Protein AF-A0A9P7AS94-F1 (afdb_monomer_lite)

Sequence (287 aa):
MACTGKTHVVKRVHPQLTTSQKVTCREKFVSITNDINDTQASYMDKVQGLAKKHGQSEHWTWHQLYLGRKIVCCQHAPNAWNRFVCQHLNDINEGLSCGDCWKLTEFVEDHKENLKHDYSKLTAAQKNAFVNQVMKKSIKNQKIVCDNPKAMQCNMLTSFAAMDQEWTALSVQGGIEDLSGPKLFFSEKAEKFARAVLDLEPQHLALKLEAFVVLGLDTNVSTTQPHSLNKMISKCRTHLQDELDYILQENKITNCKITMNYTNYKCSIVDRYGVTLQGWPSALLPV

pLDDT: mean 82.17, std 15.39, range [38.78, 98.25]

Radius of gyration: 30.44 Å; chains: 1; bounding box: 57×74×66 Å

Foldseek 3Di:
DDDDDDDDDDDDDDDDDDPVRVVVVVVVVVVVVVVVVVVVVVVLVVLVVVCVVVVHDSVVSVCCVVVDPVVVVVPPQQFLLVLLLVVVLVVVQVPDDDPPRDDSVRSCVVCVVVSVVVVVPDDPVSSVVSSVVVVVVVVVVVVVPPDPVVVVVVVVVVVVVVCLVPDQDWDEDQEDPNPDHTDGRDDPVRQCCCCVVVVDRVSVVRVVVNCCNHVVDDPPPDCPDPDPPVRLVVVQLVVVLVVLVVVCVVVVVPPDPQHQDPVPNCVRPCVPPVDDDPDDDPVSDDD

Organism: NCBI:txid48587

Secondary structure (DSSP, 8-state):
-------------PPPPPHHHHHHHHHHHHHHHHHHHHHHHHHHHHHHHHHHHHT--HHHHHHHHHSHHHHHHTS----HHHHHHHHHHHHHHTTS-TT-PPPHHHHHHHTHHHHHHHHHH--HHHHHHHHHHHHHHHHHHHHH-S--HHHHHHHHHHHHHHHTTT---EE---STT--PPPEE---HHHHHHHHHTS---HHHHHHHHHHHHHH---TT--------HHHHHHHHHHHHHHHHHHHHHHTT--S------SSSHIIIIIHHH--------GGGS--

Structure (mmCIF, N/CA/C/O backbone):
data_AF-A0A9P7AS94-F1
#
_entry.id   AF-A0A9P7AS94-F1
#
loop_
_atom_site.group_PDB
_atom_site.id
_atom_site.type_symbol
_atom_site.label_atom_id
_atom_site.label_alt_id
_atom_site.label_comp_id
_atom_site.label_asym_id
_atom_site.label_entity_id
_atom_site.label_seq_id
_atom_site.pdbx_PDB_ins_code
_atom_site.Cartn_x
_atom_site.Cartn_y
_atom_site.Cartn_z
_atom_site.occupancy
_atom_site.B_iso_or_equiv
_atom_site.auth_seq_id
_atom_site.auth_comp_id
_atom_site.auth_asym_id
_atom_site.auth_atom_id
_atom_site.pdbx_PDB_model_num
ATOM 1 N N . MET A 1 1 ? -10.040 -39.901 -37.292 1.00 40.59 1 MET A N 1
ATOM 2 C CA . MET A 1 1 ? -9.165 -39.041 -38.119 1.00 40.59 1 MET A CA 1
ATOM 3 C C . MET A 1 1 ? -9.026 -37.702 -37.413 1.00 40.59 1 MET A C 1
ATOM 5 O O . MET A 1 1 ? -10.007 -36.978 -37.343 1.00 40.59 1 MET A O 1
ATOM 9 N N . ALA A 1 2 ? -7.871 -37.421 -36.807 1.00 38.78 2 ALA A N 1
ATOM 10 C CA . ALA A 1 2 ? -7.615 -36.174 -36.087 1.00 38.78 2 ALA A CA 1
ATOM 11 C C . ALA A 1 2 ? -6.566 -35.363 -36.860 1.00 38.78 2 ALA A C 1
ATOM 13 O O . ALA A 1 2 ? -5.422 -35.794 -36.985 1.00 38.78 2 ALA A O 1
ATOM 14 N N . CYS A 1 3 ? -6.975 -34.222 -37.414 1.00 39.97 3 CYS A N 1
ATOM 15 C CA . CYS A 1 3 ? -6.095 -33.313 -38.142 1.00 39.97 3 CYS A CA 1
ATOM 16 C C . CYS A 1 3 ? -5.392 -32.375 -37.153 1.00 39.97 3 CYS A C 1
ATOM 18 O O . CYS A 1 3 ? -6.014 -31.481 -36.584 1.00 39.97 3 CYS A O 1
ATOM 20 N N . THR A 1 4 ? -4.090 -32.568 -36.952 1.00 47.75 4 THR A N 1
ATOM 21 C CA . THR A 1 4 ? -3.226 -31.670 -36.177 1.00 47.75 4 THR A CA 1
ATOM 22 C C . THR A 1 4 ? -2.670 -30.570 -37.085 1.00 47.75 4 THR A C 1
ATOM 24 O O . THR A 1 4 ? -1.673 -30.743 -37.783 1.00 47.75 4 THR A O 1
ATOM 27 N N . GLY A 1 5 ? -3.332 -29.411 -37.096 1.00 52.69 5 GLY A N 1
ATOM 28 C CA . GLY A 1 5 ? -2.865 -28.221 -37.809 1.00 52.69 5 GLY A CA 1
ATOM 29 C C . GLY A 1 5 ? -1.700 -27.552 -37.076 1.00 52.69 5 GLY A C 1
ATOM 30 O O . GLY A 1 5 ? -1.901 -26.893 -36.060 1.00 52.69 5 GLY A O 1
ATOM 31 N N . LYS A 1 6 ? -0.475 -27.70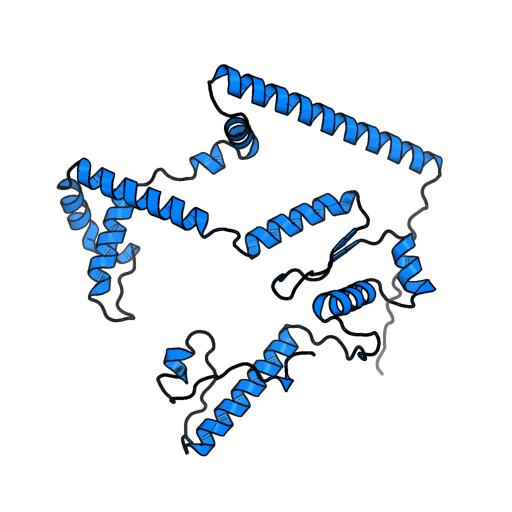5 -37.589 1.00 51.09 6 LYS A N 1
ATOM 32 C CA . LYS A 1 6 ? 0.695 -26.943 -37.127 1.00 51.09 6 LYS A CA 1
ATOM 33 C C . LYS A 1 6 ? 0.623 -25.519 -37.684 1.00 51.09 6 LYS A C 1
ATOM 35 O O . LYS A 1 6 ? 0.843 -25.302 -38.872 1.00 51.09 6 LYS A O 1
ATOM 40 N N . THR A 1 7 ? 0.340 -24.539 -36.832 1.00 58.47 7 THR A N 1
ATOM 41 C CA . THR A 1 7 ? 0.458 -23.117 -37.178 1.00 58.47 7 THR A CA 1
ATOM 42 C C . THR A 1 7 ? 1.932 -22.727 -37.268 1.00 58.47 7 THR A C 1
ATOM 44 O O . THR A 1 7 ? 2.634 -22.682 -36.257 1.00 58.47 7 THR A O 1
ATOM 47 N N . HIS A 1 8 ? 2.413 -22.447 -38.480 1.00 57.81 8 HIS A N 1
ATOM 48 C CA . HIS A 1 8 ? 3.743 -21.886 -38.705 1.00 57.81 8 HIS A CA 1
ATOM 49 C C . HIS A 1 8 ? 3.796 -20.441 -38.194 1.00 57.81 8 HIS A C 1
ATOM 51 O O . HIS A 1 8 ? 3.211 -19.533 -38.781 1.00 57.81 8 HIS A O 1
ATOM 57 N N . VAL A 1 9 ? 4.519 -20.224 -37.095 1.00 62.97 9 VAL A N 1
ATOM 58 C CA . VAL A 1 9 ? 4.835 -18.884 -36.592 1.00 62.97 9 VAL A CA 1
ATOM 59 C C . VAL A 1 9 ? 5.871 -18.257 -37.526 1.00 62.97 9 VAL A C 1
ATOM 61 O O . VAL A 1 9 ? 7.044 -18.633 -37.519 1.00 62.97 9 VAL A O 1
ATOM 64 N N . VAL A 1 10 ? 5.436 -17.308 -38.355 1.00 69.94 10 VAL A N 1
ATOM 65 C CA . VAL A 1 10 ? 6.329 -16.519 -39.212 1.00 69.94 10 VAL A CA 1
ATOM 66 C C . VAL A 1 10 ? 7.172 -15.612 -38.315 1.00 69.94 10 VAL A C 1
ATOM 68 O O . VAL A 1 10 ? 6.661 -14.673 -37.703 1.00 69.94 10 VAL A O 1
ATOM 71 N N . LYS A 1 11 ? 8.475 -15.900 -38.215 1.00 68.31 11 LYS A N 1
ATOM 72 C CA . LYS A 1 11 ? 9.421 -15.044 -37.491 1.00 68.31 11 LYS A CA 1
ATOM 73 C C . LYS A 1 11 ? 9.519 -13.702 -38.215 1.00 68.31 11 LYS A C 1
ATOM 75 O O . LYS A 1 11 ? 9.960 -13.646 -39.361 1.00 68.31 11 LYS A O 1
ATOM 80 N N . ARG A 1 12 ? 9.111 -12.619 -37.548 1.00 65.75 12 ARG A N 1
ATOM 81 C CA . ARG A 1 12 ? 9.326 -11.255 -38.044 1.00 65.75 12 ARG A CA 1
ATOM 82 C C . ARG A 1 12 ? 10.825 -10.971 -38.032 1.00 65.75 12 ARG A C 1
ATOM 84 O O . ARG A 1 12 ? 11.435 -10.884 -36.972 1.00 65.75 12 ARG A O 1
ATOM 91 N N . VAL A 1 13 ? 11.415 -10.861 -39.216 1.00 69.31 13 VAL A N 1
ATOM 92 C CA . VAL A 1 13 ? 12.796 -10.405 -39.379 1.00 69.31 13 VAL A CA 1
ATOM 93 C C . VAL A 1 13 ? 12.779 -8.885 -39.265 1.00 69.31 13 VAL A C 1
ATOM 95 O O . VAL A 1 13 ? 12.219 -8.207 -40.124 1.00 69.31 13 VAL A O 1
ATOM 98 N N . HIS A 1 14 ? 13.355 -8.344 -38.193 1.00 68.94 14 HIS A N 1
ATOM 99 C CA . HIS A 1 14 ? 13.561 -6.904 -38.087 1.00 68.94 14 HIS A CA 1
ATOM 100 C C . HIS A 1 14 ? 14.769 -6.499 -38.947 1.00 68.94 14 HIS A C 1
ATOM 102 O O . HIS A 1 14 ? 15.830 -7.119 -38.827 1.00 68.94 14 HIS A O 1
ATOM 108 N N . PRO A 1 15 ? 14.635 -5.489 -39.822 1.00 78.25 15 PRO A N 1
ATOM 109 C CA . PRO A 1 15 ? 15.749 -5.007 -40.627 1.00 78.25 15 PRO A CA 1
ATOM 110 C C . PRO A 1 15 ? 16.856 -4.460 -39.719 1.00 78.25 15 PRO A C 1
ATOM 112 O O . PRO A 1 15 ? 16.595 -3.694 -38.790 1.00 78.25 15 PRO A O 1
ATOM 115 N N . GLN A 1 16 ? 18.102 -4.869 -39.973 1.00 88.56 16 GLN A N 1
ATOM 116 C CA . GLN A 1 16 ? 19.245 -4.373 -39.213 1.00 88.56 16 GLN A CA 1
ATOM 117 C C . GLN A 1 16 ? 19.513 -2.909 -39.565 1.00 88.56 16 GLN A C 1
ATOM 119 O O . GLN A 1 16 ? 19.682 -2.567 -40.733 1.00 88.56 16 GLN A O 1
ATOM 124 N N . LEU A 1 17 ? 19.591 -2.058 -38.540 1.00 91.19 17 LEU A N 1
ATOM 125 C CA . LEU A 1 17 ? 20.003 -0.666 -38.702 1.00 91.19 17 LEU A CA 1
ATOM 126 C C . LEU A 1 17 ? 21.431 -0.587 -39.248 1.00 91.19 17 LEU A C 1
ATOM 128 O O . LEU A 1 17 ? 22.338 -1.265 -38.742 1.00 91.19 17 LEU A O 1
ATOM 132 N N . THR A 1 18 ? 21.638 0.293 -40.223 1.00 95.31 18 THR A N 1
ATOM 133 C CA . THR A 1 18 ? 22.970 0.604 -40.746 1.00 95.31 18 THR A CA 1
ATOM 134 C C . THR A 1 18 ? 23.829 1.279 -39.672 1.00 95.31 18 THR A C 1
ATOM 136 O O . THR A 1 18 ? 23.327 1.846 -38.696 1.00 95.31 18 THR A O 1
ATOM 139 N N . THR A 1 19 ? 25.154 1.252 -39.839 1.00 94.19 19 THR A N 1
ATOM 140 C CA . THR A 1 19 ? 26.081 1.939 -38.922 1.00 94.19 19 THR A CA 1
ATOM 141 C C . THR A 1 19 ? 25.774 3.434 -38.820 1.00 94.19 19 THR A C 1
ATOM 143 O O . THR A 1 19 ? 25.782 3.972 -37.716 1.00 94.19 19 THR A O 1
ATOM 146 N N . SER A 1 20 ? 25.418 4.085 -39.934 1.00 94.31 20 SER A N 1
ATOM 147 C CA . SER A 1 20 ? 25.026 5.500 -39.941 1.00 94.31 20 SER A CA 1
ATOM 148 C C . SER A 1 20 ? 23.762 5.754 -39.118 1.00 94.31 20 SER A C 1
ATOM 150 O O . SER A 1 20 ? 23.755 6.654 -38.286 1.00 94.31 20 SER A O 1
ATOM 152 N N . GLN A 1 21 ? 22.731 4.913 -39.254 1.00 93.19 21 GLN A N 1
ATOM 153 C CA . GLN A 1 21 ? 21.507 5.026 -38.453 1.00 93.19 21 GLN A CA 1
ATOM 154 C C . GLN A 1 21 ? 21.785 4.863 -36.955 1.00 93.19 21 GLN A C 1
ATOM 156 O O . GLN A 1 21 ? 21.245 5.612 -36.145 1.00 93.19 21 GLN A O 1
ATOM 161 N N . LYS A 1 22 ? 22.662 3.925 -36.576 1.00 91.69 22 LYS A N 1
ATOM 162 C CA . LYS A 1 22 ? 23.061 3.733 -35.173 1.00 91.69 22 LYS A CA 1
ATOM 163 C C . LYS A 1 22 ? 23.786 4.955 -34.606 1.00 91.69 22 LYS A C 1
ATOM 165 O O . LYS A 1 22 ? 23.537 5.304 -33.455 1.00 91.69 22 LYS A O 1
ATOM 170 N N . VAL A 1 23 ? 24.657 5.594 -35.389 1.00 94.75 23 VAL A N 1
ATOM 171 C CA . VAL A 1 23 ? 25.346 6.833 -34.986 1.00 94.75 23 VAL A CA 1
ATOM 172 C C . VAL A 1 23 ? 24.335 7.961 -34.785 1.00 94.75 23 VAL A C 1
ATOM 174 O O . VAL A 1 23 ? 24.286 8.522 -33.695 1.00 94.75 23 VAL A O 1
ATOM 177 N N . THR A 1 24 ? 23.437 8.193 -35.746 1.00 95.12 24 THR A N 1
ATOM 178 C CA . THR A 1 24 ? 22.384 9.216 -35.616 1.00 95.12 24 THR A CA 1
ATOM 179 C C . THR A 1 24 ? 21.459 8.958 -34.421 1.00 95.12 24 THR A C 1
ATOM 181 O O . THR A 1 24 ? 21.058 9.895 -33.735 1.00 95.12 24 THR A O 1
ATOM 184 N N . CYS A 1 25 ? 21.115 7.699 -34.130 1.00 89.75 25 CYS A N 1
ATOM 185 C CA . CYS A 1 25 ? 20.339 7.358 -32.934 1.00 89.75 25 CYS A CA 1
ATOM 186 C C . CYS A 1 25 ? 21.084 7.711 -31.639 1.00 89.75 25 CYS A C 1
ATOM 188 O O . CYS A 1 25 ? 20.461 8.230 -30.716 1.00 89.75 25 CYS A O 1
ATOM 190 N N . ARG A 1 26 ? 22.400 7.468 -31.569 1.00 92.75 26 ARG A N 1
ATOM 191 C CA . ARG A 1 26 ? 23.218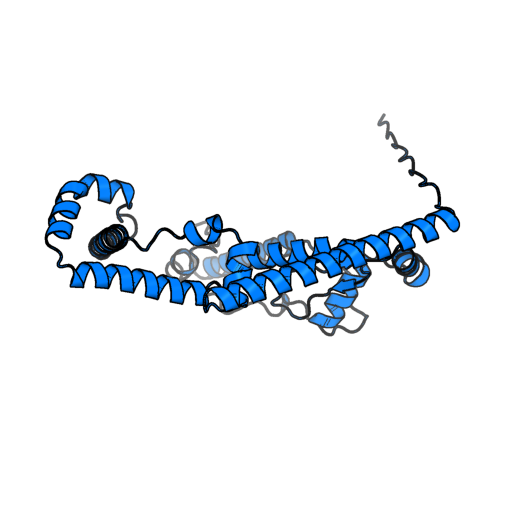 7.830 -30.400 1.00 92.75 26 ARG A CA 1
ATOM 192 C C . ARG A 1 26 ? 23.320 9.339 -30.225 1.00 92.75 26 ARG A C 1
ATOM 194 O O . ARG A 1 26 ? 23.148 9.815 -29.114 1.00 92.75 26 ARG A O 1
ATOM 201 N N . GLU A 1 27 ? 23.550 10.080 -31.305 1.00 96.38 27 GLU A N 1
ATOM 202 C CA . GLU A 1 27 ? 23.604 11.548 -31.273 1.00 96.38 27 GLU A CA 1
ATOM 203 C C . GLU A 1 27 ? 22.278 12.146 -30.794 1.00 96.38 27 GLU A C 1
ATOM 205 O O . GLU A 1 27 ? 22.271 13.013 -29.923 1.00 96.38 27 GLU A O 1
ATOM 210 N N . LYS A 1 28 ? 21.146 11.631 -31.292 1.00 95.94 28 LYS A N 1
ATOM 211 C CA . LYS A 1 28 ? 19.812 12.041 -30.826 1.00 95.94 28 LYS A CA 1
ATOM 212 C C . LYS A 1 28 ? 19.590 11.731 -29.353 1.00 95.94 28 LYS A C 1
ATOM 214 O O . LYS A 1 28 ? 19.056 12.571 -28.641 1.00 95.94 28 LYS A O 1
ATOM 219 N N . PHE A 1 29 ? 19.986 10.541 -28.908 1.00 86.00 29 PHE A N 1
ATOM 220 C CA . PHE A 1 29 ? 19.863 10.159 -27.506 1.00 86.00 29 PHE A CA 1
ATOM 221 C C . PHE A 1 29 ? 20.683 11.095 -26.612 1.00 86.00 29 PHE A C 1
ATOM 223 O O . PHE A 1 29 ? 20.128 11.682 -25.695 1.00 86.00 29 PHE A O 1
ATOM 230 N N . VAL A 1 30 ? 21.957 11.328 -26.950 1.00 93.44 30 VAL A N 1
ATOM 231 C CA . VAL A 1 30 ? 22.829 12.266 -26.223 1.00 93.44 30 VAL A CA 1
ATOM 232 C C . VAL A 1 30 ? 22.232 13.675 -26.189 1.00 93.44 30 VAL A C 1
ATOM 234 O O . VAL A 1 30 ? 22.225 14.300 -25.133 1.00 93.44 30 VAL A O 1
ATOM 237 N N . SER A 1 31 ? 21.687 14.161 -27.309 1.00 96.50 31 SER A N 1
ATOM 238 C CA . SER A 1 31 ? 21.011 15.464 -27.362 1.00 96.50 31 SER A CA 1
ATOM 239 C C . SER A 1 31 ? 19.826 15.529 -26.398 1.00 96.50 31 SER A C 1
ATOM 241 O O . SER A 1 31 ? 19.740 16.467 -25.616 1.00 96.50 31 SER A O 1
ATOM 243 N N . ILE A 1 32 ? 18.950 14.520 -26.404 1.00 94.25 32 ILE A N 1
ATOM 244 C CA . ILE A 1 32 ? 17.783 14.467 -25.511 1.00 94.25 32 ILE A CA 1
ATOM 245 C C . ILE A 1 32 ? 18.220 14.400 -24.045 1.00 94.25 32 ILE A C 1
ATOM 247 O O . ILE A 1 32 ? 17.652 15.094 -23.206 1.00 94.25 32 ILE A O 1
ATOM 251 N N . THR A 1 33 ? 19.230 13.590 -23.721 1.00 90.25 33 THR A N 1
ATOM 252 C CA . THR A 1 33 ? 19.766 13.498 -22.357 1.00 90.25 33 THR A CA 1
ATOM 253 C C . THR A 1 33 ? 20.295 14.849 -21.880 1.00 90.25 33 THR A C 1
ATOM 255 O O . THR A 1 33 ? 20.004 15.253 -20.755 1.00 90.25 33 THR A O 1
ATOM 258 N N . ASN A 1 34 ? 21.022 15.573 -22.734 1.00 94.44 34 ASN A N 1
ATOM 259 C CA . ASN A 1 34 ? 21.509 16.913 -22.411 1.00 94.44 34 ASN A CA 1
ATOM 260 C C . ASN A 1 34 ? 20.347 17.896 -22.202 1.00 94.44 34 ASN A C 1
ATOM 262 O O . ASN A 1 34 ? 20.307 18.555 -21.167 1.00 94.44 34 ASN A O 1
ATOM 266 N N . ASP A 1 35 ? 19.354 17.912 -23.097 1.00 96.62 35 ASP A N 1
ATOM 267 C CA . ASP A 1 35 ? 18.174 18.783 -22.975 1.00 96.62 35 ASP A CA 1
ATOM 268 C C . ASP A 1 35 ? 17.383 18.514 -21.676 1.00 96.62 35 ASP A C 1
ATOM 270 O O . ASP A 1 35 ? 16.887 19.442 -21.024 1.00 96.62 35 ASP A O 1
ATOM 274 N N . ILE A 1 36 ? 17.273 17.244 -21.264 1.00 89.19 36 ILE A N 1
ATOM 275 C CA . ILE A 1 36 ? 16.638 16.850 -19.997 1.00 89.19 36 ILE A CA 1
ATOM 276 C C . ILE A 1 36 ? 17.450 17.364 -18.806 1.00 89.19 36 ILE A C 1
ATOM 278 O O . ILE A 1 36 ? 16.868 17.953 -17.892 1.00 89.19 36 ILE A O 1
ATOM 282 N N . ASN A 1 37 ? 18.769 17.168 -18.813 1.00 90.12 37 ASN A N 1
ATOM 283 C CA . ASN A 1 37 ? 19.649 17.617 -17.733 1.00 90.12 37 ASN A CA 1
ATOM 284 C C . ASN A 1 37 ? 19.619 19.144 -17.583 1.00 90.12 37 ASN A C 1
ATOM 286 O O . ASN A 1 37 ? 19.471 19.649 -16.468 1.00 90.12 37 ASN A O 1
ATOM 290 N N . ASP A 1 38 ? 19.657 19.877 -18.696 1.00 95.69 38 ASP A N 1
ATOM 291 C CA . ASP A 1 38 ? 19.569 21.339 -18.710 1.00 95.69 38 ASP A CA 1
ATOM 292 C C . ASP A 1 38 ? 18.210 21.823 -18.186 1.00 95.69 38 ASP A C 1
ATOM 294 O O . ASP A 1 38 ? 18.122 22.767 -17.392 1.00 95.69 38 ASP A O 1
ATOM 298 N N . THR A 1 39 ? 17.129 21.133 -18.560 1.00 94.75 39 THR A N 1
ATOM 299 C CA . THR A 1 39 ? 15.783 21.428 -18.049 1.00 94.75 39 THR A CA 1
ATOM 300 C C . THR A 1 39 ? 15.685 21.170 -16.545 1.00 94.75 39 THR A C 1
ATOM 302 O O . THR A 1 39 ? 15.100 21.982 -15.820 1.00 94.75 39 THR A O 1
ATOM 305 N N . GLN A 1 40 ? 16.262 20.069 -16.055 1.00 90.00 40 GLN A N 1
ATOM 306 C CA . GLN A 1 40 ? 16.302 19.752 -14.627 1.00 90.00 40 GLN A CA 1
ATOM 307 C C . GLN A 1 40 ? 17.115 20.787 -13.843 1.00 90.00 40 GLN A C 1
ATOM 309 O O . GLN A 1 40 ? 16.643 21.252 -12.804 1.00 90.00 40 GLN A O 1
ATOM 314 N N . ALA A 1 41 ? 18.275 21.205 -14.354 1.00 92.88 41 ALA A N 1
ATOM 315 C CA . ALA A 1 41 ? 19.091 22.254 -13.745 1.00 92.88 41 ALA A CA 1
ATOM 316 C C . ALA A 1 41 ? 18.323 23.585 -13.669 1.00 92.88 41 ALA A C 1
ATOM 318 O O . ALA A 1 41 ? 18.155 24.142 -12.583 1.00 92.88 41 ALA A O 1
ATOM 319 N N . SER A 1 42 ? 17.729 24.029 -14.785 1.00 96.62 42 SER A N 1
ATOM 320 C CA . SER A 1 42 ? 16.907 25.249 -14.828 1.00 96.62 42 SER A CA 1
ATOM 321 C C . SER A 1 42 ? 15.711 25.190 -13.871 1.00 96.62 42 SER A C 1
ATOM 323 O O . SER A 1 42 ? 15.309 26.195 -13.275 1.00 96.62 42 SER A O 1
ATOM 325 N N . TYR A 1 43 ? 15.110 24.011 -13.713 1.00 94.44 43 TYR A N 1
ATOM 326 C CA . TYR A 1 43 ? 14.025 23.805 -12.765 1.00 94.44 43 TYR A CA 1
ATOM 327 C C . TYR A 1 43 ? 14.503 23.918 -11.312 1.00 94.44 43 TYR A C 1
ATOM 329 O O . TYR A 1 43 ? 13.843 24.587 -10.513 1.00 94.44 43 TYR A O 1
ATOM 337 N N . MET A 1 44 ? 15.654 23.334 -10.970 1.00 94.12 44 MET A N 1
ATOM 338 C CA . MET A 1 44 ? 16.237 23.456 -9.630 1.00 94.12 44 MET A CA 1
ATOM 339 C C . MET A 1 44 ? 16.600 24.905 -9.297 1.00 94.12 44 MET A C 1
ATOM 341 O O . MET A 1 44 ? 16.266 25.371 -8.208 1.00 94.12 44 MET A O 1
ATOM 345 N N . ASP A 1 45 ? 17.139 25.665 -10.249 1.00 96.94 45 ASP A N 1
ATOM 346 C CA . ASP A 1 45 ? 17.402 27.097 -10.058 1.00 96.94 45 ASP A CA 1
ATOM 347 C C . ASP A 1 45 ? 16.117 27.877 -9.727 1.00 96.94 45 ASP A C 1
ATOM 349 O O . ASP A 1 45 ? 16.094 28.731 -8.832 1.00 96.94 45 ASP A O 1
ATOM 353 N N . LYS A 1 46 ? 14.999 27.548 -10.392 1.00 97.06 46 LYS A N 1
ATOM 354 C CA . LYS A 1 46 ? 13.682 28.140 -10.093 1.00 97.06 46 LYS A CA 1
ATOM 355 C C . LYS A 1 46 ? 13.179 27.750 -8.703 1.00 97.06 46 LYS A C 1
ATOM 357 O O . LYS A 1 46 ? 12.641 28.607 -7.998 1.00 97.06 46 LYS A O 1
ATOM 362 N N . VAL A 1 47 ? 13.357 26.490 -8.297 1.00 96.25 47 VAL A N 1
ATOM 363 C CA . VAL A 1 47 ? 13.019 26.010 -6.945 1.00 96.25 47 VAL A CA 1
ATOM 364 C C . VAL A 1 47 ? 13.803 26.798 -5.896 1.00 96.25 47 VAL A C 1
ATOM 366 O O . VAL A 1 47 ? 13.203 27.306 -4.948 1.00 96.25 47 VAL A O 1
ATOM 369 N N . GLN A 1 48 ? 15.112 26.965 -6.088 1.00 97.19 48 GLN A N 1
ATOM 370 C CA . GLN A 1 48 ? 15.971 27.729 -5.181 1.00 97.19 48 GLN A CA 1
ATOM 371 C C . GLN A 1 48 ? 15.574 29.205 -5.116 1.00 97.19 48 GLN A C 1
ATOM 373 O O . GLN A 1 48 ? 15.488 29.781 -4.028 1.00 97.19 48 GLN A O 1
ATOM 378 N N . GLY A 1 49 ? 15.282 29.821 -6.265 1.00 97.38 49 GLY A N 1
ATOM 379 C CA . GLY A 1 49 ? 14.810 31.204 -6.334 1.00 97.38 49 GLY A CA 1
ATOM 380 C C . GLY A 1 49 ? 13.504 31.417 -5.564 1.00 97.38 49 GLY A C 1
ATOM 381 O O . GLY A 1 49 ? 13.383 32.373 -4.796 1.00 97.38 49 GLY A O 1
ATOM 382 N N . LEU A 1 50 ? 12.542 30.501 -5.708 1.00 97.06 50 LEU A N 1
ATOM 383 C CA . LEU A 1 50 ? 11.273 30.537 -4.975 1.00 97.06 50 LEU A CA 1
ATOM 384 C C . LEU A 1 50 ? 11.459 30.289 -3.473 1.00 97.06 50 LEU A C 1
ATOM 386 O O . LEU A 1 50 ? 10.883 31.020 -2.664 1.00 97.06 50 LEU A O 1
ATOM 390 N N . ALA A 1 51 ? 12.286 29.310 -3.104 1.00 96.88 51 ALA A N 1
ATOM 391 C CA . ALA A 1 51 ? 12.605 28.994 -1.715 1.00 96.88 51 ALA A CA 1
ATOM 392 C C . ALA A 1 51 ? 13.198 30.218 -0.995 1.00 96.88 51 ALA A C 1
ATOM 394 O O . ALA A 1 51 ? 12.679 30.642 0.041 1.00 96.88 51 ALA A O 1
ATOM 395 N N . LYS A 1 52 ? 14.198 30.869 -1.610 1.00 97.62 52 LYS A N 1
ATOM 396 C CA . LYS A 1 52 ? 14.811 32.108 -1.099 1.00 97.62 52 LYS A CA 1
ATOM 397 C C . LYS A 1 52 ? 13.812 33.264 -1.028 1.00 97.62 52 LYS A C 1
ATOM 399 O O . LYS A 1 52 ? 13.744 33.940 -0.005 1.00 97.62 52 LYS A O 1
ATOM 404 N N . LYS A 1 53 ? 13.007 33.476 -2.076 1.00 97.88 53 LYS A N 1
ATOM 405 C CA . LYS A 1 53 ? 12.021 34.572 -2.142 1.00 97.88 53 LYS A CA 1
ATOM 406 C C . LYS A 1 53 ? 10.956 34.495 -1.041 1.00 97.88 53 LYS A C 1
ATOM 408 O O . LYS A 1 53 ? 10.465 35.533 -0.608 1.00 97.88 53 LYS A O 1
ATOM 413 N N . HIS A 1 54 ? 10.591 33.290 -0.601 1.00 95.94 54 HIS A N 1
ATOM 414 C CA . HIS A 1 54 ? 9.506 33.068 0.361 1.00 95.94 54 HIS A CA 1
ATOM 415 C C . HIS A 1 54 ? 9.968 32.559 1.737 1.00 95.94 54 HIS A C 1
ATOM 417 O O . HIS A 1 54 ? 9.121 32.236 2.573 1.00 95.94 54 HIS A O 1
ATOM 423 N N . GLY A 1 55 ? 11.282 32.472 1.981 1.00 93.06 55 GLY A N 1
ATOM 424 C CA . GLY A 1 55 ? 11.834 31.951 3.236 1.00 93.06 55 GLY A CA 1
ATOM 425 C C . GLY A 1 55 ? 11.436 30.498 3.517 1.00 93.06 55 GLY A C 1
ATOM 426 O O . GLY A 1 55 ? 11.234 30.128 4.671 1.00 93.06 55 GLY A O 1
ATOM 427 N N . GLN A 1 56 ? 11.260 29.691 2.468 1.00 96.25 56 GLN A N 1
ATOM 428 C CA . GLN A 1 56 ? 10.902 28.273 2.565 1.00 96.25 56 GLN A CA 1
ATOM 429 C C . GLN A 1 56 ? 12.113 27.389 2.264 1.00 96.25 56 GLN A C 1
ATOM 431 O O . GLN A 1 56 ? 13.095 27.842 1.679 1.00 96.25 56 GLN A O 1
ATOM 436 N N . SER A 1 57 ? 12.045 26.107 2.631 1.00 93.00 57 SER A N 1
ATOM 437 C CA . SER A 1 57 ? 13.089 25.152 2.250 1.00 93.00 57 SER A CA 1
ATOM 438 C C . SER A 1 57 ? 12.975 24.749 0.775 1.00 93.00 57 SER A C 1
ATOM 440 O O . SER A 1 57 ? 11.878 24.683 0.205 1.00 93.00 57 SER A O 1
ATOM 442 N N . GLU A 1 58 ? 14.117 24.447 0.152 1.00 93.75 58 GLU A N 1
ATOM 443 C CA . GLU A 1 58 ? 14.185 23.969 -1.238 1.00 93.75 58 GLU A CA 1
ATOM 444 C C . GLU A 1 58 ? 13.381 22.678 -1.413 1.00 93.75 58 GLU A C 1
ATOM 446 O O . GLU A 1 58 ? 12.561 22.581 -2.320 1.00 93.75 58 GLU A O 1
ATOM 451 N N . HIS A 1 59 ? 13.519 21.733 -0.476 1.00 87.00 59 HIS A N 1
ATOM 452 C CA . HIS A 1 59 ? 12.773 20.475 -0.478 1.00 87.00 59 HIS A CA 1
ATOM 453 C C . HIS A 1 59 ? 11.252 20.687 -0.426 1.00 87.00 59 HIS A C 1
ATOM 455 O O . HIS A 1 59 ? 10.509 20.057 -1.178 1.00 87.00 59 HIS A O 1
ATOM 461 N N . TRP A 1 60 ? 10.765 21.586 0.440 1.00 87.50 60 TRP A N 1
ATOM 462 C CA . TRP A 1 60 ? 9.334 21.898 0.518 1.00 87.50 60 TRP A CA 1
ATOM 463 C C . TRP A 1 60 ? 8.830 22.500 -0.796 1.00 87.50 60 TRP A C 1
ATOM 465 O O . TRP A 1 60 ? 7.812 22.059 -1.329 1.00 87.50 60 TRP A O 1
ATOM 475 N N . THR A 1 61 ? 9.577 23.459 -1.347 1.00 91.38 61 THR A N 1
ATOM 476 C CA . THR A 1 61 ? 9.237 24.153 -2.599 1.00 91.38 61 THR A CA 1
ATOM 477 C C . THR A 1 61 ? 9.225 23.185 -3.784 1.00 91.38 61 THR A C 1
ATOM 479 O O . THR A 1 61 ? 8.286 23.195 -4.581 1.00 91.38 61 THR A O 1
ATOM 482 N N . TRP A 1 62 ? 10.215 22.292 -3.852 1.00 91.50 62 TRP A N 1
ATOM 483 C CA . TRP A 1 62 ? 10.291 21.216 -4.837 1.00 91.50 62 TRP A CA 1
ATOM 484 C C . TRP A 1 62 ? 9.069 20.294 -4.757 1.00 91.50 62 TRP A C 1
ATOM 486 O O . TRP A 1 62 ? 8.400 20.071 -5.765 1.00 91.50 62 TRP A O 1
ATOM 496 N N . HIS A 1 63 ? 8.711 19.830 -3.554 1.00 83.06 63 HIS A N 1
ATOM 497 C CA . HIS A 1 63 ? 7.537 18.978 -3.349 1.00 83.06 63 HIS A CA 1
ATOM 498 C C . HIS A 1 63 ? 6.224 19.648 -3.762 1.00 83.06 63 HIS A C 1
ATOM 500 O O . HIS A 1 63 ? 5.380 18.992 -4.373 1.00 83.06 63 HIS A O 1
ATOM 506 N N . GLN A 1 64 ? 6.043 20.940 -3.471 1.00 84.62 64 GLN A N 1
ATOM 507 C CA . GLN A 1 64 ? 4.831 21.668 -3.867 1.00 84.62 64 GLN A CA 1
ATOM 508 C C . GLN A 1 64 ? 4.677 21.779 -5.388 1.00 84.62 64 GLN A C 1
ATOM 510 O O . GLN A 1 64 ? 3.559 21.688 -5.901 1.00 84.62 64 GLN A O 1
ATOM 515 N N . LEU A 1 65 ? 5.786 21.970 -6.106 1.00 86.94 65 LEU A N 1
ATOM 516 C CA . LEU A 1 65 ? 5.783 22.083 -7.562 1.00 86.94 65 LEU A CA 1
ATOM 517 C C . LEU A 1 65 ? 5.622 20.717 -8.251 1.00 86.94 65 LEU A C 1
ATOM 519 O O . LEU A 1 65 ? 4.899 20.630 -9.240 1.00 86.94 65 LEU A O 1
ATOM 523 N N . TYR A 1 66 ? 6.235 19.654 -7.713 1.00 81.50 66 TYR A N 1
ATOM 524 C CA . TYR A 1 66 ? 6.267 18.329 -8.350 1.00 81.50 66 TYR A CA 1
ATOM 525 C C . TYR A 1 66 ? 5.023 17.476 -8.065 1.00 81.50 66 TYR A C 1
ATOM 527 O O . TYR A 1 66 ? 4.452 16.878 -8.972 1.00 81.50 66 TYR A O 1
ATOM 535 N N . LEU A 1 67 ? 4.563 17.430 -6.809 1.00 71.56 67 LEU A N 1
ATOM 536 C CA . LEU A 1 67 ? 3.387 16.631 -6.423 1.00 71.56 67 LEU A CA 1
ATOM 537 C C . LEU A 1 67 ? 2.066 17.352 -6.714 1.00 71.56 67 LEU A C 1
ATOM 539 O O . LEU A 1 67 ? 0.986 16.782 -6.555 1.00 71.56 67 LEU A O 1
ATOM 543 N N . GLY A 1 68 ? 2.152 18.605 -7.163 1.00 59.62 68 GLY A N 1
ATOM 544 C CA . GLY A 1 68 ? 1.016 19.469 -7.400 1.00 59.62 68 GLY A CA 1
ATOM 545 C C . GLY A 1 68 ? 0.283 19.816 -6.105 1.00 59.62 68 GLY A C 1
ATOM 546 O O . GLY A 1 68 ? 0.080 19.007 -5.196 1.00 59.62 68 GLY A O 1
ATOM 547 N N . ARG A 1 69 ? -0.232 21.043 -6.051 1.00 54.41 69 ARG A N 1
ATOM 548 C CA . ARG A 1 69 ? -1.060 21.513 -4.935 1.00 54.41 69 ARG A CA 1
ATOM 549 C C . ARG A 1 69 ? -2.226 20.560 -4.626 1.00 54.41 69 ARG A C 1
ATOM 551 O O . ARG A 1 69 ? -2.635 20.459 -3.481 1.00 54.41 69 ARG A O 1
ATOM 558 N N . LYS A 1 70 ? -2.740 19.823 -5.623 1.00 52.22 70 LYS A N 1
ATOM 559 C CA . LYS A 1 70 ? -3.858 18.879 -5.459 1.00 52.22 70 LYS A CA 1
ATOM 560 C C . LYS A 1 70 ? -3.547 17.713 -4.515 1.00 52.22 70 LYS A C 1
ATOM 562 O O . LYS A 1 70 ? -4.388 17.428 -3.678 1.00 52.22 70 LYS A O 1
ATOM 567 N N . ILE A 1 71 ? -2.380 17.067 -4.582 1.00 54.00 71 ILE A N 1
ATOM 568 C CA . ILE A 1 71 ? -2.116 15.889 -3.729 1.00 54.00 71 ILE A CA 1
ATOM 569 C C . ILE A 1 71 ? -1.907 16.312 -2.269 1.00 54.00 71 ILE A C 1
ATOM 571 O O . ILE A 1 71 ? -2.411 15.661 -1.355 1.00 54.00 71 ILE A O 1
ATOM 575 N N . VAL A 1 72 ? -1.246 17.451 -2.046 1.00 52.53 72 VAL A N 1
ATOM 576 C CA . VAL A 1 72 ? -1.021 17.987 -0.694 1.00 52.53 72 VAL A CA 1
ATOM 577 C C . VAL A 1 72 ? -2.289 18.635 -0.118 1.00 52.53 72 VAL A C 1
ATOM 579 O O . VAL A 1 72 ? -2.584 18.450 1.059 1.00 52.53 72 VAL A O 1
ATOM 582 N N . CYS A 1 73 ? -3.093 19.338 -0.925 1.00 51.28 73 CYS A N 1
ATOM 583 C CA . CYS A 1 73 ? -4.347 19.955 -0.467 1.00 51.28 73 CYS A CA 1
ATOM 584 C C . CYS A 1 73 ? -5.521 18.975 -0.333 1.00 51.28 73 CYS A C 1
ATOM 586 O O . CYS A 1 73 ? -6.502 19.313 0.325 1.00 51.28 73 CYS A O 1
ATOM 588 N N . CYS A 1 74 ? -5.450 17.779 -0.923 1.00 48.81 74 CYS A N 1
ATOM 589 C CA . CYS A 1 74 ? -6.467 16.742 -0.723 1.00 48.81 74 CYS A CA 1
ATOM 590 C C . CYS A 1 74 ? -6.327 16.006 0.617 1.00 48.81 74 CYS A C 1
ATOM 592 O O . CYS A 1 74 ? -7.187 15.190 0.951 1.00 48.81 74 CYS A O 1
ATOM 594 N N . GLN A 1 75 ? -5.312 16.316 1.431 1.00 59.47 75 GLN A N 1
ATOM 595 C CA . GLN A 1 75 ? -5.394 16.021 2.857 1.00 59.47 75 GLN A CA 1
ATOM 596 C C . GLN A 1 75 ? -6.404 16.990 3.465 1.00 59.47 75 GLN A C 1
ATOM 598 O O . GLN A 1 75 ? -6.059 18.095 3.882 1.00 59.47 75 GLN A O 1
ATOM 603 N N . HIS A 1 76 ? -7.678 16.591 3.442 1.00 67.62 76 HIS A N 1
ATOM 604 C CA . HIS A 1 76 ? -8.745 17.308 4.124 1.00 67.62 76 HIS A CA 1
ATOM 605 C C . HIS A 1 76 ? -8.253 17.704 5.513 1.00 67.62 76 HIS A C 1
ATOM 607 O O . HIS A 1 76 ? -7.790 16.847 6.272 1.00 67.62 76 HIS A O 1
ATOM 613 N N . ALA A 1 77 ? -8.323 19.003 5.816 1.00 77.31 77 ALA A N 1
ATOM 614 C CA . ALA A 1 77 ? -7.911 19.504 7.113 1.00 77.31 77 ALA A CA 1
ATOM 615 C C . ALA A 1 77 ? -8.583 18.650 8.204 1.00 77.31 77 ALA A C 1
ATOM 617 O O . ALA A 1 77 ? -9.780 18.359 8.087 1.00 77.31 77 ALA A O 1
ATOM 618 N N . PRO A 1 78 ? -7.829 18.198 9.219 1.00 82.44 78 PRO A N 1
ATOM 619 C CA . PRO A 1 78 ? -8.352 17.334 10.268 1.00 82.44 78 PRO A CA 1
ATOM 620 C C . PRO A 1 78 ? -9.617 17.948 10.871 1.00 82.44 78 PRO A C 1
ATOM 622 O O . PRO A 1 78 ? -9.577 18.993 11.517 1.00 82.44 78 PRO A O 1
ATOM 625 N N . ASN A 1 79 ? -10.755 17.300 10.627 1.00 93.38 79 ASN A N 1
ATOM 626 C CA . ASN A 1 79 ? -12.047 17.797 11.064 1.00 93.38 79 ASN A CA 1
ATOM 627 C C . ASN A 1 79 ? -12.344 17.284 12.480 1.00 93.38 79 ASN A C 1
ATOM 629 O O . ASN A 1 79 ? -12.503 16.078 12.690 1.00 93.38 79 ASN A O 1
ATOM 633 N N . ALA A 1 80 ? -12.440 18.208 13.441 1.00 95.56 80 ALA A N 1
ATOM 634 C CA . ALA A 1 80 ? -12.791 17.909 14.828 1.00 95.56 80 ALA A CA 1
ATOM 635 C C . ALA A 1 80 ? -14.117 17.140 14.946 1.00 95.56 80 ALA A C 1
ATOM 637 O O . ALA A 1 80 ? -14.211 16.226 15.762 1.00 95.56 80 ALA A O 1
ATOM 638 N N . TRP A 1 81 ? -15.101 17.446 14.091 1.00 96.50 81 TRP A N 1
ATOM 639 C CA . TRP A 1 81 ? -16.386 16.746 14.045 1.00 96.50 81 TRP A CA 1
ATOM 640 C C . TRP A 1 81 ? -16.218 15.262 13.715 1.00 96.50 81 TRP A C 1
ATOM 642 O O . TRP A 1 81 ? -16.707 14.408 14.446 1.00 96.50 81 TRP A O 1
ATOM 652 N N . ASN A 1 82 ? -15.459 14.936 12.665 1.00 95.25 82 ASN A N 1
ATOM 653 C CA . ASN A 1 82 ? -15.248 13.543 12.264 1.00 95.25 82 ASN A CA 1
ATOM 654 C C . ASN A 1 82 ? -14.573 12.746 13.384 1.00 95.25 82 ASN A C 1
ATOM 656 O O . ASN A 1 82 ? -14.936 11.602 13.642 1.00 95.25 82 ASN A O 1
ATOM 660 N N . ARG A 1 83 ? -13.601 13.351 14.079 1.00 95.94 83 ARG A N 1
ATOM 661 C CA . ARG A 1 83 ? -12.937 12.688 15.204 1.00 95.94 83 ARG A CA 1
ATOM 662 C C . ARG A 1 83 ? -13.873 12.490 16.392 1.00 95.94 83 ARG A C 1
ATOM 664 O O . ARG A 1 83 ? -13.827 11.417 16.984 1.00 95.94 83 ARG A O 1
ATOM 671 N N . PHE A 1 84 ? -14.687 13.494 16.711 1.00 97.81 84 PHE A N 1
ATOM 672 C CA . PHE A 1 84 ? -15.695 13.431 17.765 1.00 97.81 84 PHE A CA 1
ATOM 673 C C . PHE A 1 84 ? -16.702 12.300 17.513 1.00 97.81 84 PHE A C 1
ATOM 675 O O . PHE A 1 84 ? -16.880 11.447 18.377 1.00 97.81 84 PHE A O 1
ATOM 682 N N . VAL A 1 85 ? -17.272 12.228 16.305 1.00 97.81 85 VAL A N 1
ATOM 683 C CA . VAL A 1 85 ? -18.220 11.168 15.919 1.00 97.81 85 VAL A CA 1
ATOM 684 C C . VAL A 1 85 ? -17.572 9.787 16.013 1.00 97.81 85 VAL A C 1
ATOM 686 O O . VAL A 1 85 ? -18.150 8.883 16.605 1.00 97.81 85 VAL A O 1
ATOM 689 N N . CYS A 1 86 ? -16.354 9.619 15.485 1.00 96.12 86 CYS A N 1
ATOM 690 C CA . CYS A 1 86 ? -15.647 8.339 15.574 1.00 96.12 86 CYS A CA 1
ATOM 691 C C . CYS A 1 86 ? -15.322 7.935 17.017 1.00 96.12 86 CYS A C 1
ATOM 693 O O . CYS A 1 86 ? -15.247 6.746 17.301 1.00 96.12 86 CYS A O 1
ATOM 695 N N . GLN A 1 87 ? -15.073 8.896 17.911 1.00 97.31 87 GLN A N 1
ATOM 696 C CA . GLN A 1 87 ? -14.836 8.588 19.317 1.00 97.31 87 GLN A CA 1
ATOM 697 C C . GLN A 1 87 ? -16.127 8.126 19.998 1.00 97.31 87 GLN A C 1
ATOM 699 O O . GLN A 1 87 ? -16.128 7.041 20.556 1.00 97.31 87 GLN A O 1
ATOM 704 N N . HIS A 1 88 ? -17.235 8.852 19.832 1.00 97.56 88 HIS A N 1
ATOM 705 C CA . HIS A 1 88 ? -18.537 8.426 20.358 1.00 97.56 88 HIS A CA 1
ATOM 706 C C . HIS A 1 88 ? -18.986 7.058 19.830 1.00 97.56 88 HIS A C 1
ATOM 708 O O . HIS A 1 88 ? -19.523 6.253 20.586 1.00 97.56 88 HIS A O 1
ATOM 714 N N . LEU A 1 89 ? -18.748 6.785 18.543 1.00 97.75 89 LEU A N 1
ATOM 715 C CA . LEU A 1 89 ? -19.030 5.478 17.952 1.00 97.75 89 LEU A CA 1
ATOM 716 C C . LEU A 1 89 ? -18.225 4.370 18.641 1.00 97.75 89 LEU A C 1
ATOM 718 O O . LEU A 1 89 ? -18.766 3.307 18.930 1.00 97.75 89 LEU A O 1
ATOM 722 N N . ASN A 1 90 ? -16.937 4.610 18.897 1.00 96.56 90 ASN A N 1
ATOM 723 C CA . ASN A 1 90 ? -16.092 3.646 19.592 1.00 96.56 90 ASN A CA 1
ATOM 724 C C . ASN A 1 90 ? -16.560 3.431 21.035 1.00 96.56 90 ASN A C 1
ATOM 726 O O . ASN A 1 90 ? -16.691 2.283 21.438 1.00 96.56 90 ASN A O 1
ATOM 730 N N . ASP A 1 91 ? -16.872 4.507 21.762 1.00 97.19 91 ASP A N 1
ATOM 731 C CA . ASP A 1 91 ? -17.317 4.440 23.159 1.00 97.19 91 ASP A CA 1
ATOM 732 C C . ASP A 1 91 ? -18.610 3.607 23.299 1.00 97.19 91 ASP A C 1
ATOM 734 O O . ASP A 1 91 ? -18.767 2.844 24.249 1.00 97.19 91 ASP A O 1
ATOM 738 N N . ILE A 1 92 ? -19.527 3.700 22.328 1.00 97.12 92 ILE A N 1
ATOM 739 C CA . ILE A 1 92 ? -20.758 2.889 22.298 1.00 97.12 92 ILE A CA 1
ATOM 740 C C . ILE A 1 92 ? -20.465 1.442 21.887 1.00 97.12 92 ILE A C 1
ATOM 742 O O . ILE A 1 92 ? -20.998 0.509 22.486 1.00 97.12 92 ILE A O 1
ATOM 746 N N . ASN A 1 93 ? -19.604 1.240 20.887 1.00 97.31 93 ASN A N 1
ATOM 747 C CA . ASN A 1 93 ? -19.259 -0.097 20.407 1.00 97.31 93 ASN A CA 1
ATOM 748 C C . ASN A 1 93 ? -18.429 -0.909 21.414 1.00 97.31 93 ASN A C 1
ATOM 750 O O . ASN A 1 93 ? -18.488 -2.134 21.364 1.00 97.31 93 ASN A O 1
ATOM 754 N N . GLU A 1 94 ? -17.703 -0.272 22.338 1.00 96.62 94 GLU A N 1
ATOM 755 C CA . GLU A 1 94 ? -16.986 -0.962 23.425 1.00 96.62 94 GLU A CA 1
ATOM 756 C C . GLU A 1 94 ? -17.927 -1.744 24.361 1.00 96.62 94 GLU A C 1
ATOM 758 O O . GLU A 1 94 ? -17.505 -2.731 24.962 1.00 96.62 94 GLU A O 1
ATOM 763 N N . GLY A 1 95 ? -19.203 -1.350 24.457 1.00 94.19 95 GLY A N 1
ATOM 764 C CA . GLY A 1 95 ? -20.218 -2.049 25.253 1.00 94.19 95 GLY A CA 1
ATOM 765 C C . GLY A 1 95 ? -20.976 -3.158 24.515 1.00 94.19 95 GLY A C 1
ATOM 766 O O . GLY A 1 95 ? -21.787 -3.845 25.136 1.00 94.19 95 GLY A O 1
ATOM 767 N N . LEU A 1 96 ? -20.757 -3.329 23.208 1.00 95.50 96 LEU A N 1
ATOM 768 C CA . LEU A 1 96 ? -21.512 -4.263 22.368 1.00 95.50 96 LEU A CA 1
ATOM 769 C C . LEU A 1 96 ? -20.728 -5.550 22.102 1.00 95.50 96 LEU A C 1
ATOM 771 O O . LEU A 1 96 ? -19.497 -5.576 22.102 1.00 95.50 96 LEU A O 1
ATOM 775 N N . SER A 1 97 ? -21.458 -6.643 21.870 1.00 94.25 97 SER A N 1
ATOM 776 C CA . SER A 1 97 ? -20.849 -7.933 21.557 1.00 94.25 97 SER A CA 1
ATOM 777 C C . SER A 1 97 ? -20.225 -7.923 20.152 1.00 94.25 97 SER A C 1
ATOM 779 O O . SER A 1 97 ? -20.619 -7.149 19.274 1.00 94.25 97 SER A O 1
ATOM 781 N N . CYS A 1 98 ? -19.216 -8.770 19.927 1.00 89.81 98 CYS A N 1
ATOM 782 C CA . CYS A 1 98 ? -18.551 -8.871 18.629 1.00 89.81 98 CYS A CA 1
ATOM 783 C C . CYS A 1 98 ? -19.544 -9.386 17.570 1.00 89.81 98 CYS A C 1
ATOM 785 O O . CYS A 1 98 ? -19.866 -10.571 17.545 1.00 89.81 98 CYS A O 1
ATOM 787 N N . GLY A 1 99 ? -20.025 -8.487 16.708 1.00 89.88 99 GLY A N 1
ATOM 788 C CA . GLY A 1 99 ? -21.061 -8.763 15.705 1.00 89.88 99 GLY A CA 1
ATOM 789 C C . GLY A 1 99 ? -22.198 -7.740 15.712 1.00 89.88 99 GLY A C 1
ATOM 790 O O . GLY A 1 99 ? -22.775 -7.485 14.658 1.00 89.88 99 GLY A O 1
ATOM 791 N N . ASP A 1 100 ? -22.429 -7.084 16.852 1.00 94.62 100 ASP A N 1
ATOM 792 C CA . ASP A 1 100 ? -23.507 -6.101 17.037 1.00 94.62 100 ASP A CA 1
ATOM 793 C C . ASP A 1 100 ? -23.018 -4.647 16.933 1.00 94.62 100 ASP A C 1
ATOM 795 O O . ASP A 1 100 ? -23.744 -3.711 17.257 1.00 94.62 100 ASP A O 1
ATOM 799 N N . CYS A 1 101 ? -21.767 -4.427 16.518 1.00 96.81 101 CYS A N 1
ATOM 800 C CA . CYS A 1 101 ? -21.194 -3.088 16.424 1.00 96.81 101 CYS A CA 1
ATOM 801 C C . CYS A 1 101 ? -21.917 -2.242 15.368 1.00 96.81 101 CYS A C 1
ATOM 803 O O . CYS A 1 101 ? -22.124 -2.677 14.231 1.00 96.81 101 CYS A O 1
ATOM 805 N N . TRP A 1 102 ? -22.196 -0.986 15.706 1.00 97.38 102 TRP A N 1
ATOM 806 C CA . TRP A 1 102 ? -22.801 -0.034 14.785 1.00 97.38 102 TRP A CA 1
ATOM 807 C C . TRP A 1 102 ? -21.873 0.286 13.618 1.00 97.38 102 TRP A C 1
ATOM 809 O O . TRP A 1 102 ? -20.680 0.572 13.802 1.00 97.38 102 TRP A O 1
ATOM 819 N N . LYS A 1 103 ? -22.436 0.336 12.407 1.00 96.25 103 LYS A N 1
ATOM 820 C CA . LYS A 1 103 ? -21.750 0.955 11.270 1.00 96.25 103 LYS A CA 1
ATOM 821 C C . LYS A 1 103 ? -21.814 2.472 11.407 1.00 96.25 103 LYS A C 1
ATOM 823 O O . LYS A 1 103 ? -22.825 3.025 11.823 1.00 96.25 103 LYS A O 1
ATOM 828 N N . LEU A 1 104 ? -20.753 3.164 10.987 1.00 97.06 104 LEU A N 1
ATOM 829 C CA . LEU A 1 104 ? -20.660 4.626 11.102 1.00 97.06 104 LEU A CA 1
ATOM 830 C C . LEU A 1 104 ? -21.835 5.358 10.433 1.00 97.06 104 LEU A C 1
ATOM 832 O O . LEU A 1 104 ? -22.297 6.363 10.956 1.00 97.06 104 LEU A O 1
ATOM 836 N N . THR A 1 105 ? -22.311 4.872 9.285 1.00 96.88 105 THR A N 1
ATOM 837 C CA . THR A 1 105 ? -23.437 5.482 8.563 1.00 96.88 105 THR A CA 1
ATOM 838 C C . THR A 1 105 ? -24.746 5.356 9.331 1.00 96.88 105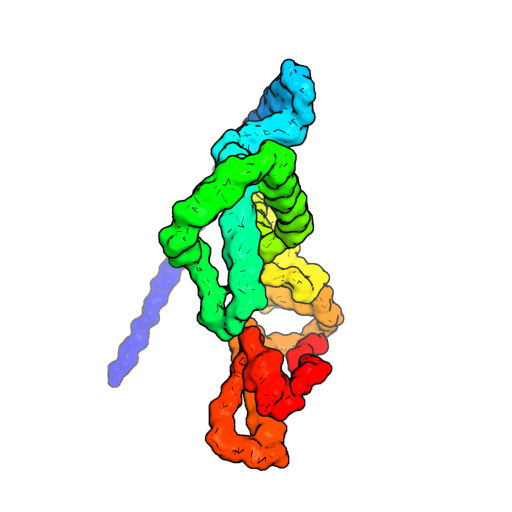 THR A C 1
ATOM 840 O O . THR A 1 105 ? -25.418 6.361 9.518 1.00 96.88 105 THR A O 1
ATOM 843 N N . GLU A 1 106 ? -25.052 4.152 9.821 1.00 97.56 106 GLU A N 1
ATOM 844 C CA . GLU A 1 106 ? -26.256 3.851 10.610 1.00 97.56 106 GLU A CA 1
ATOM 845 C C . GLU A 1 106 ? -26.231 4.649 11.925 1.00 97.56 106 GLU A C 1
ATOM 847 O O . GLU A 1 106 ? -27.187 5.336 12.265 1.00 97.56 106 GLU A O 1
ATOM 852 N N . PHE A 1 107 ? -25.076 4.684 12.597 1.00 98.06 107 PHE A N 1
ATOM 853 C CA . PHE A 1 107 ? -24.882 5.462 13.820 1.00 98.06 107 PHE A CA 1
ATOM 854 C C . PHE A 1 107 ? -25.108 6.967 13.621 1.00 98.06 107 PHE A C 1
ATOM 856 O O . PHE A 1 107 ? -25.757 7.623 14.435 1.00 98.06 107 PHE A O 1
ATOM 863 N N . VAL A 1 108 ? -24.553 7.545 12.551 1.00 97.62 108 VAL A N 1
ATOM 864 C CA . VAL A 1 108 ? -24.700 8.982 12.275 1.00 97.62 108 VAL A CA 1
ATOM 865 C C . VAL A 1 108 ? -26.135 9.335 11.903 1.00 97.62 108 VAL A C 1
ATOM 867 O O . VAL A 1 108 ? -26.557 10.448 12.208 1.00 97.62 108 VAL A O 1
ATOM 870 N N . GLU A 1 109 ? -26.864 8.432 11.252 1.00 97.75 109 GLU A N 1
ATOM 871 C CA . GLU A 1 109 ? -28.274 8.624 10.911 1.00 97.75 109 GLU A CA 1
ATOM 872 C C . GLU A 1 109 ? -29.153 8.612 12.169 1.00 97.75 109 GLU A C 1
ATOM 874 O O . GLU A 1 109 ? -29.847 9.601 12.423 1.00 97.75 109 GLU A O 1
ATOM 879 N N . ASP A 1 110 ? -29.015 7.588 13.015 1.00 98.19 110 ASP A N 1
ATOM 880 C CA . ASP A 1 110 ? -29.842 7.407 14.216 1.00 98.19 110 ASP A CA 1
ATOM 881 C C . ASP A 1 110 ? -29.519 8.412 15.335 1.00 98.19 110 ASP A C 1
ATOM 883 O O . ASP A 1 110 ? -30.408 8.857 16.065 1.00 98.19 110 ASP A O 1
ATOM 887 N N . HIS A 1 111 ? -28.256 8.833 15.467 1.00 97.88 111 HIS A N 1
ATOM 888 C CA . HIS A 1 111 ? -27.811 9.715 16.555 1.00 97.88 111 HIS A CA 1
ATOM 889 C C . HIS A 1 111 ? -27.509 11.151 16.109 1.00 97.88 111 HIS A C 1
ATOM 891 O O . HIS A 1 111 ? -26.933 11.930 16.876 1.00 97.88 111 HIS A O 1
ATOM 897 N N . LYS A 1 112 ? -27.895 11.540 14.887 1.00 97.69 112 LYS A N 1
ATOM 898 C CA . LYS A 1 112 ? -27.506 12.817 14.262 1.00 97.69 112 LYS A CA 1
ATOM 899 C C . LYS A 1 112 ? -27.738 14.041 15.146 1.00 97.69 112 LYS A C 1
ATOM 901 O O . LYS A 1 112 ? -26.852 14.887 15.280 1.00 97.69 112 LYS A O 1
ATOM 906 N N . GLU A 1 113 ? -28.937 14.159 15.709 1.00 98.19 113 GLU A N 1
ATOM 907 C CA . GLU A 1 113 ? -29.338 15.344 16.470 1.00 98.19 113 GLU A CA 1
ATOM 908 C C . GLU A 1 113 ? -28.638 15.403 17.834 1.00 98.19 113 GLU A C 1
ATOM 910 O O . GLU A 1 113 ? -28.143 16.465 18.215 1.00 98.19 113 GLU A O 1
ATOM 915 N N . ASN A 1 114 ? -28.461 14.256 18.499 1.00 98.00 114 ASN A N 1
ATOM 916 C CA . ASN A 1 114 ? -27.694 14.165 19.745 1.00 98.00 114 ASN A CA 1
ATOM 917 C C . ASN A 1 114 ? -26.220 14.514 19.509 1.00 98.00 114 ASN A C 1
ATOM 919 O O . ASN A 1 114 ? -25.672 15.363 20.208 1.00 98.00 114 ASN A O 1
ATOM 923 N N . LEU A 1 115 ? -25.601 13.957 18.460 1.00 98.19 115 LEU A N 1
ATOM 924 C CA . LEU A 1 115 ? -24.211 14.253 18.104 1.00 98.19 115 LEU A CA 1
ATOM 925 C C . LEU A 1 115 ? -24.003 15.751 17.839 1.00 98.19 115 LEU A C 1
ATOM 927 O O . LEU A 1 115 ? -23.030 16.335 18.321 1.00 98.19 115 LEU A O 1
ATOM 931 N N . LYS A 1 116 ? -24.911 16.399 17.094 1.00 98.06 116 LYS A N 1
ATOM 932 C CA . LYS A 1 116 ? -24.829 17.846 16.825 1.00 98.06 116 LYS A CA 1
ATOM 933 C C . LYS A 1 116 ? -24.947 18.660 18.107 1.00 98.06 116 LYS A C 1
ATOM 935 O O . LYS A 1 116 ? -24.171 19.595 18.313 1.00 98.06 116 LYS A O 1
ATOM 940 N N . HIS A 1 117 ? -25.920 18.318 18.944 1.00 98.12 117 HIS A N 1
ATOM 941 C CA . HIS A 1 117 ? -26.155 18.993 20.209 1.00 98.12 117 HIS A CA 1
ATOM 942 C C . HIS A 1 117 ? -24.943 18.856 21.138 1.00 98.12 117 HIS A C 1
ATOM 944 O O . HIS A 1 117 ? -24.429 19.867 21.623 1.00 98.12 117 HIS A O 1
ATOM 950 N N . ASP A 1 118 ? -24.406 17.654 21.306 1.00 98.06 118 ASP A N 1
ATOM 951 C CA . ASP A 1 118 ? -23.271 17.408 22.194 1.00 98.06 118 ASP A CA 1
ATOM 952 C C . ASP A 1 118 ? -21.994 18.082 21.683 1.00 98.06 118 ASP A C 1
ATOM 954 O O . ASP A 1 118 ? -21.265 18.718 22.447 1.00 98.06 118 ASP A O 1
ATOM 958 N N . TYR A 1 119 ? -21.772 18.082 20.368 1.00 98.19 119 TYR A N 1
ATOM 959 C CA . TYR A 1 119 ? -20.659 18.816 19.767 1.00 98.19 119 TYR A CA 1
ATOM 960 C C . TYR A 1 119 ? -20.794 20.340 19.887 1.00 98.19 119 TYR A C 1
ATOM 962 O O . TYR A 1 119 ? -19.787 21.054 19.980 1.00 98.19 119 TYR A O 1
ATOM 970 N N . SER A 1 120 ? -22.020 20.870 19.887 1.00 97.88 120 SER A N 1
ATOM 971 C CA . SER A 1 120 ? -22.254 22.305 20.082 1.00 97.88 120 SER A CA 1
ATOM 972 C C . SER A 1 120 ? -21.857 22.768 21.488 1.00 97.88 120 SER A C 1
ATOM 974 O O . SER A 1 120 ? -21.340 23.875 21.631 1.00 97.88 120 SER A O 1
ATOM 976 N N . LYS A 1 121 ? -21.988 21.888 22.491 1.00 98.19 121 LYS A N 1
ATOM 977 C CA . LYS A 1 121 ? -21.588 22.135 23.886 1.00 98.19 121 LYS A CA 1
ATOM 978 C C . LYS A 1 121 ? -20.076 22.095 24.111 1.00 98.19 121 LYS A C 1
ATOM 980 O O . LYS A 1 121 ? -19.602 22.587 25.133 1.00 98.19 121 LYS A O 1
ATOM 985 N N . LEU A 1 122 ? -19.310 21.522 23.181 1.00 98.00 122 LEU A N 1
ATOM 986 C CA . LEU A 1 122 ? -17.858 21.455 23.306 1.00 98.00 122 LEU A CA 1
ATOM 987 C C . LEU A 1 122 ? -17.217 22.840 23.194 1.00 98.00 122 LEU A C 1
ATOM 989 O O . LEU A 1 122 ? -17.436 23.590 22.235 1.00 98.00 122 LEU A O 1
ATOM 993 N N . THR A 1 123 ? -16.321 23.117 24.135 1.00 98.25 123 THR A N 1
ATOM 994 C CA . THR A 1 123 ? -15.455 24.298 24.124 1.00 98.25 123 THR A CA 1
ATOM 995 C C . THR A 1 123 ? -14.468 24.263 22.952 1.00 98.25 123 THR A C 1
ATOM 997 O O . THR A 1 123 ? -14.131 23.204 22.411 1.00 98.25 123 THR A O 1
ATOM 1000 N N . ALA A 1 124 ? -13.932 25.428 22.581 1.00 97.69 124 ALA A N 1
ATOM 1001 C CA . ALA A 1 124 ? -12.892 25.520 21.554 1.00 97.69 124 ALA A CA 1
ATOM 1002 C C . ALA A 1 124 ? -11.641 24.693 21.913 1.00 97.69 124 ALA A C 1
ATOM 1004 O O . ALA A 1 124 ? -11.056 24.048 21.045 1.00 97.69 124 ALA A O 1
ATOM 1005 N N . ALA A 1 125 ? -11.269 24.644 23.198 1.00 97.88 125 ALA A N 1
ATOM 1006 C CA . ALA A 1 125 ? -10.142 23.847 23.678 1.00 97.88 125 ALA A CA 1
ATOM 1007 C C . ALA A 1 125 ? -10.352 22.340 23.439 1.00 97.88 125 ALA A C 1
ATOM 1009 O O . ALA A 1 125 ? -9.450 21.665 22.945 1.00 97.88 125 ALA A O 1
ATOM 1010 N N . GLN A 1 126 ? -11.556 21.822 23.707 1.00 97.56 126 GLN A N 1
ATOM 1011 C CA . GLN A 1 126 ? -11.902 20.421 23.440 1.00 97.56 126 GLN A CA 1
ATOM 1012 C C . GLN A 1 126 ? -11.917 20.116 21.937 1.00 97.56 126 GLN A C 1
ATOM 1014 O O . GLN A 1 126 ? -11.347 19.112 21.508 1.00 97.56 126 GLN A O 1
ATOM 1019 N N . LYS A 1 127 ? -12.490 21.007 21.116 1.00 97.88 127 LYS A N 1
ATOM 1020 C CA . LYS A 1 127 ? -12.468 20.869 19.647 1.00 97.88 127 LYS A CA 1
ATOM 1021 C C . LYS A 1 127 ? -11.032 20.813 19.112 1.00 97.88 127 LYS A C 1
ATOM 1023 O O . LYS A 1 127 ? -10.706 19.923 18.329 1.00 97.88 127 LYS A O 1
ATOM 1028 N N . ASN A 1 128 ? -10.147 21.678 19.607 1.00 95.75 128 ASN A N 1
ATOM 1029 C CA . ASN A 1 128 ? -8.724 21.660 19.256 1.00 95.75 128 ASN A CA 1
ATOM 1030 C C . ASN A 1 128 ? -8.011 20.387 19.737 1.00 95.75 128 ASN A C 1
ATOM 1032 O O . ASN A 1 128 ? -7.144 19.865 19.035 1.00 95.75 128 ASN A O 1
ATOM 1036 N N . ALA A 1 129 ? -8.389 19.837 20.895 1.00 97.12 129 ALA A N 1
ATOM 1037 C CA . ALA A 1 129 ? -7.852 18.562 21.364 1.00 97.12 129 ALA A CA 1
ATOM 1038 C C . ALA A 1 129 ? -8.176 17.414 20.390 1.00 97.12 129 ALA A C 1
ATOM 1040 O O . ALA A 1 129 ? -7.287 16.616 20.081 1.00 97.12 129 ALA A O 1
ATOM 1041 N N . PHE A 1 130 ? -9.392 17.370 19.829 1.00 96.69 130 PHE A N 1
ATOM 1042 C CA . PHE A 1 130 ? -9.751 16.401 18.787 1.00 96.69 130 PHE A CA 1
ATOM 1043 C C . PHE A 1 130 ? -8.902 16.566 17.519 1.00 96.69 130 PHE A C 1
ATOM 1045 O O . PHE A 1 130 ? -8.378 15.573 17.010 1.00 96.69 130 PHE A O 1
ATOM 1052 N N . VAL A 1 131 ? -8.692 17.799 17.043 1.00 94.81 131 VAL A N 1
ATOM 1053 C CA . VAL A 1 131 ? -7.808 18.078 15.891 1.00 94.81 131 VAL A CA 1
ATOM 1054 C C . VAL A 1 131 ? -6.388 17.575 16.155 1.00 94.81 131 VAL A C 1
ATOM 1056 O O . VAL A 1 131 ? -5.806 16.866 15.330 1.00 94.81 131 VAL A O 1
ATOM 1059 N N . ASN A 1 132 ? -5.849 17.872 17.337 1.00 93.19 132 ASN A N 1
ATOM 1060 C CA . ASN A 1 132 ? -4.506 17.456 17.730 1.00 93.19 132 ASN A CA 1
ATOM 1061 C C . ASN A 1 132 ? -4.373 15.929 17.816 1.00 93.19 132 ASN A C 1
ATOM 1063 O O . ASN A 1 132 ? -3.334 15.383 17.439 1.00 93.19 132 ASN A O 1
ATOM 1067 N N . GLN A 1 133 ? -5.409 15.218 18.272 1.00 93.62 133 GLN A N 1
ATOM 1068 C CA . GLN A 1 133 ? -5.417 13.754 18.251 1.00 93.62 133 GLN A CA 1
ATOM 1069 C C . GLN A 1 133 ? -5.381 13.194 16.826 1.00 93.62 133 GLN A C 1
ATOM 1071 O O . GLN A 1 133 ? -4.630 12.249 16.575 1.00 93.62 133 GLN A O 1
ATOM 1076 N N . VAL A 1 134 ? -6.154 13.771 15.896 1.00 90.38 134 VAL A N 1
ATOM 1077 C CA . VAL A 1 134 ? -6.117 13.363 14.480 1.00 90.38 134 VAL A CA 1
ATOM 1078 C C . VAL A 1 134 ? -4.716 13.569 13.921 1.00 90.38 134 VAL A C 1
ATOM 1080 O O . VAL A 1 134 ? -4.154 12.634 13.363 1.00 90.38 134 VAL A O 1
ATOM 1083 N N . MET A 1 135 ? -4.113 14.737 14.152 1.00 88.31 135 MET A N 1
ATOM 1084 C CA . MET A 1 135 ? -2.754 15.033 13.691 1.00 88.31 135 MET A CA 1
ATOM 1085 C C . MET A 1 135 ? -1.717 14.060 14.258 1.00 88.31 135 MET A C 1
ATOM 1087 O O . MET A 1 135 ? -0.926 13.498 13.503 1.00 88.31 135 MET A O 1
ATOM 1091 N N . LYS A 1 136 ? -1.748 13.786 15.569 1.00 89.38 136 LYS A N 1
ATOM 1092 C CA . LYS A 1 136 ? -0.842 12.809 16.198 1.00 89.38 136 LYS A CA 1
ATOM 1093 C C . LYS A 1 136 ? -1.013 11.408 15.608 1.00 89.38 136 LYS A C 1
ATOM 1095 O O . LYS A 1 136 ? -0.014 10.735 15.354 1.00 89.38 136 LYS A O 1
ATOM 1100 N N . LYS A 1 137 ? -2.256 10.968 15.371 1.00 85.62 137 LYS A N 1
ATOM 1101 C CA . LYS A 1 137 ? -2.540 9.663 14.757 1.00 85.62 137 LYS A CA 1
ATOM 1102 C C . LYS A 1 137 ? -2.075 9.620 13.302 1.00 85.62 137 LYS A C 1
ATOM 1104 O O . LYS A 1 137 ? -1.477 8.625 12.915 1.00 85.62 137 LYS A O 1
ATOM 1109 N N . SER A 1 138 ? -2.267 10.691 12.533 1.00 79.75 138 SER A N 1
ATOM 1110 C CA . SER A 1 138 ? -1.764 10.803 11.160 1.00 79.75 138 SER A CA 1
ATOM 1111 C C . SER A 1 138 ? -0.242 10.740 11.109 1.00 79.75 138 SER A C 1
ATOM 1113 O O . SER A 1 138 ? 0.287 9.943 10.348 1.00 79.75 138 SER A O 1
ATOM 1115 N N . ILE A 1 139 ? 0.466 11.478 11.969 1.00 76.50 139 ILE A N 1
ATOM 1116 C CA . ILE A 1 139 ? 1.937 11.434 12.049 1.00 76.50 139 ILE A CA 1
ATOM 1117 C C . ILE A 1 139 ? 2.423 10.032 12.450 1.00 76.50 139 ILE A C 1
ATOM 1119 O O . ILE A 1 139 ? 3.362 9.504 11.854 1.00 76.50 139 ILE A O 1
ATOM 1123 N N . LYS A 1 140 ? 1.775 9.397 13.438 1.00 78.06 140 LYS A N 1
ATOM 1124 C CA . LYS A 1 140 ? 2.103 8.024 13.855 1.00 78.06 140 LYS A CA 1
ATOM 1125 C C . LYS A 1 140 ? 1.864 7.027 12.721 1.00 78.06 140 LYS A C 1
ATOM 1127 O O . LYS A 1 140 ? 2.724 6.198 12.458 1.00 78.06 140 LYS A O 1
ATOM 1132 N N . ASN A 1 141 ? 0.728 7.125 12.038 1.00 71.38 141 ASN A N 1
ATOM 1133 C CA . ASN A 1 141 ? 0.401 6.256 10.914 1.00 71.38 141 ASN A CA 1
ATOM 1134 C C . ASN A 1 141 ? 1.330 6.507 9.728 1.00 71.38 141 ASN A C 1
ATOM 1136 O O . ASN A 1 141 ? 1.726 5.553 9.087 1.00 71.38 141 ASN A O 1
ATOM 1140 N N . GLN A 1 142 ? 1.750 7.743 9.470 1.00 66.56 142 GLN A N 1
ATOM 1141 C CA . GLN A 1 142 ? 2.715 8.057 8.417 1.00 66.56 142 GLN A CA 1
ATOM 1142 C C . GLN A 1 142 ? 4.094 7.448 8.704 1.00 66.56 142 GLN A C 1
ATOM 1144 O O . GLN A 1 142 ? 4.766 7.024 7.775 1.00 66.56 142 GLN A O 1
ATOM 1149 N N . LYS A 1 143 ? 4.482 7.324 9.983 1.00 57.62 143 LYS A N 1
ATOM 1150 C CA . LYS A 1 143 ? 5.673 6.558 10.391 1.00 57.62 143 LYS A CA 1
ATOM 1151 C C . LYS A 1 143 ? 5.506 5.039 10.272 1.00 57.62 143 LYS A C 1
ATOM 1153 O O . LYS A 1 143 ? 6.505 4.343 10.175 1.00 57.62 143 LYS A O 1
ATOM 1158 N N . ILE A 1 144 ? 4.276 4.524 10.337 1.00 55.00 144 ILE A N 1
ATOM 1159 C CA . ILE A 1 144 ? 3.981 3.083 10.212 1.00 55.00 144 ILE A CA 1
ATOM 1160 C C . ILE A 1 144 ? 3.773 2.693 8.744 1.00 55.00 144 ILE A C 1
ATOM 1162 O O . ILE A 1 144 ? 4.106 1.583 8.357 1.00 55.00 144 ILE A O 1
ATOM 1166 N N . VAL A 1 145 ? 3.302 3.620 7.907 1.00 45.66 145 VAL A N 1
ATOM 1167 C CA . VAL A 1 145 ? 3.268 3.505 6.441 1.00 45.66 145 VAL A CA 1
ATOM 1168 C C . VAL A 1 145 ? 4.664 3.806 5.871 1.00 45.66 145 VAL A C 1
ATOM 1170 O O . VAL A 1 145 ? 4.808 4.468 4.847 1.00 45.66 145 VAL A O 1
ATOM 1173 N N . CYS A 1 146 ? 5.708 3.283 6.519 1.00 47.19 146 CYS A N 1
ATOM 1174 C CA . CYS A 1 146 ? 6.829 2.774 5.749 1.00 47.19 146 CYS A CA 1
ATOM 1175 C C . CYS A 1 146 ? 6.246 1.634 4.908 1.00 47.19 146 CYS A C 1
ATOM 1177 O O . CYS A 1 146 ? 5.934 0.561 5.415 1.00 47.19 146 CYS A O 1
ATOM 1179 N N . ASP A 1 147 ? 5.986 1.973 3.649 1.00 52.56 147 ASP A N 1
ATOM 1180 C CA . ASP A 1 147 ? 5.853 1.064 2.528 1.00 52.56 147 ASP A CA 1
ATOM 1181 C C . ASP A 1 147 ? 4.794 -0.030 2.683 1.00 52.56 147 ASP A C 1
ATOM 1183 O O . ASP A 1 147 ? 5.076 -1.192 2.960 1.00 52.56 147 ASP A O 1
ATOM 1187 N N . ASN A 1 148 ? 3.538 0.325 2.368 1.00 58.34 148 ASN A N 1
ATOM 1188 C CA . ASN A 1 148 ? 2.601 -0.671 1.846 1.00 58.34 148 ASN A CA 1
ATOM 1189 C C . ASN A 1 148 ? 3.363 -1.485 0.783 1.00 58.34 148 ASN A C 1
ATOM 1191 O O . ASN A 1 148 ? 3.747 -0.886 -0.228 1.00 58.34 148 ASN A O 1
ATOM 1195 N N . PRO A 1 149 ? 3.553 -2.805 0.959 1.00 61.50 149 PRO A N 1
ATOM 1196 C CA . PRO A 1 149 ? 4.393 -3.600 0.071 1.00 61.50 149 PRO A CA 1
ATOM 1197 C C . PRO A 1 149 ? 3.971 -3.464 -1.388 1.00 61.50 149 PRO A C 1
ATOM 1199 O O . PRO A 1 149 ? 4.809 -3.447 -2.277 1.00 61.50 149 PRO A O 1
ATOM 1202 N N . LYS A 1 150 ? 2.671 -3.264 -1.648 1.00 68.56 150 LYS A N 1
ATOM 1203 C CA . LYS A 1 150 ? 2.154 -3.019 -2.999 1.00 68.56 150 LYS A CA 1
ATOM 1204 C C . LYS A 1 150 ? 2.532 -1.648 -3.547 1.00 68.56 150 LYS A C 1
ATOM 1206 O O . LYS A 1 150 ? 2.815 -1.534 -4.730 1.00 68.56 150 LYS A O 1
ATOM 1211 N N . ALA A 1 151 ? 2.519 -0.604 -2.720 1.00 66.75 151 ALA A N 1
ATOM 1212 C CA . ALA A 1 151 ? 2.933 0.732 -3.144 1.00 66.75 151 ALA A CA 1
ATOM 1213 C C . ALA A 1 151 ? 4.447 0.777 -3.392 1.00 66.75 151 ALA A C 1
ATOM 1215 O O . ALA A 1 151 ? 4.882 1.327 -4.400 1.00 66.75 151 ALA A O 1
ATOM 1216 N N . MET A 1 152 ? 5.227 0.120 -2.529 1.00 67.06 152 MET A N 1
ATOM 1217 C CA . MET A 1 152 ? 6.667 -0.051 -2.708 1.00 67.06 152 MET A CA 1
ATOM 1218 C C . MET A 1 152 ? 6.967 -0.864 -3.968 1.00 67.06 152 MET A C 1
ATOM 1220 O O . MET A 1 152 ? 7.744 -0.422 -4.804 1.00 67.06 152 MET A O 1
ATOM 1224 N N . GLN A 1 153 ? 6.265 -1.983 -4.175 1.00 72.81 153 GLN A N 1
ATOM 1225 C CA . GLN A 1 153 ? 6.366 -2.802 -5.381 1.00 72.81 153 GLN A CA 1
ATOM 1226 C C . GLN A 1 153 ? 5.979 -2.016 -6.640 1.00 72.81 153 GLN A C 1
ATOM 1228 O O . GLN A 1 153 ? 6.666 -2.136 -7.648 1.00 72.81 153 GLN A O 1
ATOM 1233 N N . CYS A 1 154 ? 4.926 -1.194 -6.609 1.00 74.44 154 CYS A N 1
ATOM 1234 C CA . CYS A 1 154 ? 4.535 -0.345 -7.740 1.00 74.44 154 CYS A CA 1
ATOM 1235 C C . CYS A 1 154 ? 5.568 0.752 -8.034 1.00 74.44 154 CYS A C 1
ATOM 1237 O O . CYS A 1 154 ? 5.903 0.966 -9.199 1.00 74.44 154 CYS A O 1
ATOM 1239 N N . ASN A 1 155 ? 6.102 1.420 -7.007 1.00 72.69 155 ASN A N 1
ATOM 1240 C CA . ASN A 1 155 ? 7.174 2.404 -7.172 1.00 72.69 155 ASN A CA 1
ATOM 1241 C C . ASN A 1 155 ? 8.434 1.739 -7.731 1.00 72.69 155 ASN A C 1
ATOM 1243 O O . ASN A 1 155 ? 8.999 2.219 -8.706 1.00 72.69 155 ASN A O 1
ATOM 1247 N N . MET A 1 156 ? 8.812 0.583 -7.185 1.00 73.88 156 MET A N 1
ATOM 1248 C CA . MET A 1 156 ? 9.930 -0.228 -7.657 1.00 73.88 156 MET A CA 1
ATOM 1249 C C . MET A 1 156 ? 9.712 -0.674 -9.111 1.00 73.88 156 MET A C 1
ATOM 1251 O O . MET A 1 156 ? 10.601 -0.514 -9.938 1.00 73.88 156 MET A O 1
ATOM 1255 N N . LEU A 1 157 ? 8.521 -1.174 -9.466 1.00 77.31 157 LEU A N 1
ATOM 1256 C CA . LEU A 1 157 ? 8.140 -1.534 -10.839 1.00 77.31 157 LEU A CA 1
ATOM 1257 C C . LEU A 1 157 ? 8.235 -0.343 -11.796 1.00 77.31 157 LEU A C 1
ATOM 1259 O O . LEU A 1 157 ? 8.718 -0.518 -12.910 1.00 77.31 157 LEU A O 1
ATOM 1263 N N . THR A 1 158 ? 7.813 0.843 -11.361 1.00 75.31 158 THR A N 1
ATOM 1264 C CA . THR A 1 158 ? 7.875 2.076 -12.160 1.00 75.31 158 THR A CA 1
ATOM 1265 C C . THR A 1 158 ? 9.321 2.521 -12.362 1.00 75.31 158 THR A C 1
ATOM 1267 O O . THR A 1 158 ? 9.718 2.802 -13.490 1.00 75.31 158 THR A O 1
ATOM 1270 N N . SER A 1 159 ? 10.138 2.499 -11.306 1.00 71.69 159 SER A N 1
ATOM 1271 C CA . SER A 1 159 ? 11.577 2.762 -11.398 1.00 71.69 159 SER A CA 1
ATOM 1272 C C . SER A 1 159 ? 12.275 1.748 -12.304 1.00 71.69 159 SER A C 1
ATOM 1274 O O . SER A 1 159 ? 13.111 2.130 -13.113 1.00 71.69 159 SER A O 1
ATOM 1276 N N . PHE A 1 160 ? 11.898 0.467 -12.240 1.00 68.75 160 PHE A N 1
ATOM 1277 C CA . PHE A 1 160 ? 12.418 -0.553 -13.152 1.00 68.75 160 PHE A CA 1
ATOM 1278 C C . PHE A 1 160 ? 11.994 -0.327 -14.598 1.00 68.75 160 PHE A C 1
ATOM 1280 O O . PHE A 1 160 ? 12.827 -0.480 -15.476 1.00 68.75 160 PHE A O 1
ATOM 1287 N N . ALA A 1 161 ? 10.745 0.062 -14.856 1.00 73.06 161 ALA A N 1
ATOM 1288 C CA . ALA A 1 161 ? 10.287 0.387 -16.206 1.00 73.06 161 ALA A CA 1
ATOM 1289 C C . ALA A 1 161 ? 10.988 1.633 -16.777 1.00 73.06 161 ALA A C 1
ATOM 1291 O O . ALA A 1 161 ? 11.196 1.721 -17.983 1.00 73.06 161 ALA A O 1
ATOM 1292 N N . ALA A 1 162 ? 11.375 2.586 -15.924 1.00 69.44 162 ALA A N 1
ATOM 1293 C CA . ALA A 1 162 ? 12.202 3.721 -16.326 1.00 69.44 162 ALA A CA 1
ATOM 1294 C C . ALA A 1 162 ? 13.658 3.296 -16.605 1.00 69.44 162 ALA A C 1
ATOM 1296 O O . ALA A 1 162 ? 14.232 3.711 -17.607 1.00 69.44 162 ALA A O 1
ATOM 1297 N N . MET A 1 163 ? 14.232 2.422 -15.768 1.00 65.19 163 MET A N 1
ATOM 1298 C CA . MET A 1 163 ? 15.579 1.863 -15.967 1.00 65.19 163 MET A CA 1
ATOM 1299 C C . MET A 1 163 ? 15.679 0.933 -17.192 1.00 65.19 163 MET A C 1
ATOM 1301 O O . MET A 1 163 ? 16.746 0.844 -17.801 1.00 65.19 163 MET A O 1
ATOM 1305 N N . ASP A 1 164 ? 14.572 0.289 -17.580 1.00 61.75 164 ASP A N 1
ATOM 1306 C CA . ASP A 1 164 ? 14.440 -0.603 -18.748 1.00 61.75 164 ASP A CA 1
ATOM 1307 C C . ASP A 1 164 ? 14.830 0.080 -20.071 1.00 61.75 164 ASP A C 1
ATOM 1309 O O . ASP A 1 164 ? 15.228 -0.579 -21.029 1.00 61.75 164 ASP A O 1
ATOM 1313 N N . GLN A 1 165 ? 14.777 1.414 -20.132 1.00 60.09 165 GLN A N 1
ATOM 1314 C CA . GLN A 1 165 ? 15.143 2.148 -21.344 1.00 60.09 165 GLN A CA 1
ATOM 1315 C C . GLN A 1 165 ? 16.657 2.325 -21.530 1.00 60.09 165 GLN A C 1
ATOM 1317 O O . GLN A 1 165 ? 17.081 2.636 -22.644 1.00 60.09 165 GLN A O 1
ATOM 1322 N N . GLU A 1 166 ? 17.482 2.117 -20.495 1.00 51.97 166 GLU A N 1
ATOM 1323 C CA . GLU A 1 166 ? 18.875 2.582 -20.533 1.00 51.97 166 GLU A CA 1
ATOM 1324 C C . GLU A 1 166 ? 19.941 1.547 -20.105 1.00 51.97 166 GLU A C 1
ATOM 1326 O O . GLU A 1 166 ? 21.100 1.708 -20.493 1.00 51.97 166 GLU A O 1
ATOM 1331 N N . TRP A 1 167 ? 19.627 0.503 -19.317 1.00 55.03 167 TRP A N 1
ATOM 1332 C CA . TRP A 1 167 ? 20.660 -0.353 -18.688 1.00 55.03 167 TRP A CA 1
ATOM 1333 C C . TRP A 1 167 ? 20.423 -1.863 -18.859 1.00 55.03 167 TRP A C 1
ATOM 1335 O O . TRP A 1 167 ? 19.301 -2.353 -18.889 1.00 55.03 167 TRP A O 1
ATOM 1345 N N . THR A 1 168 ? 21.518 -2.634 -18.926 1.00 55.94 168 THR A N 1
ATOM 1346 C CA . THR A 1 168 ? 21.505 -4.105 -18.814 1.00 55.94 168 THR A CA 1
ATOM 1347 C C . THR A 1 168 ? 21.857 -4.480 -17.376 1.00 55.94 168 THR A C 1
ATOM 1349 O O . THR A 1 168 ? 23.034 -4.609 -17.047 1.00 55.94 168 THR A O 1
ATOM 1352 N N . ALA A 1 169 ? 20.858 -4.579 -16.502 1.00 62.81 169 ALA A N 1
ATOM 1353 C CA . ALA A 1 169 ? 21.063 -4.903 -15.093 1.00 62.81 169 ALA A CA 1
ATOM 1354 C C . ALA A 1 169 ? 20.398 -6.230 -14.721 1.00 62.81 169 ALA A C 1
ATOM 1356 O O . ALA A 1 169 ? 19.373 -6.630 -15.274 1.00 62.81 169 ALA A O 1
ATOM 1357 N N . LEU A 1 170 ? 21.003 -6.913 -13.758 1.00 64.75 170 LEU A N 1
ATOM 1358 C CA . LEU A 1 170 ? 20.508 -8.162 -13.216 1.00 64.75 170 LEU A CA 1
ATOM 1359 C C . LEU A 1 170 ? 20.225 -7.914 -11.735 1.00 64.75 170 LEU A C 1
ATOM 1361 O O . LEU A 1 170 ? 21.150 -7.689 -10.956 1.00 64.75 170 LEU A O 1
ATOM 1365 N N . SER A 1 171 ? 18.944 -7.869 -11.374 1.00 69.19 171 SER A N 1
ATOM 1366 C CA . SER A 1 171 ? 18.508 -7.643 -9.997 1.00 69.19 171 SER A CA 1
ATOM 1367 C C . SER A 1 171 ? 17.951 -8.943 -9.447 1.00 69.19 171 SER A C 1
ATOM 1369 O O . SER A 1 171 ? 16.951 -9.468 -9.942 1.00 69.19 171 SER A O 1
ATOM 1371 N N . VAL A 1 172 ? 18.644 -9.455 -8.438 1.00 71.94 172 VAL A N 1
ATOM 1372 C CA . VAL A 1 172 ? 18.315 -10.694 -7.742 1.00 71.94 172 VAL A CA 1
ATOM 1373 C C . VAL A 1 172 ? 17.943 -10.365 -6.310 1.00 71.94 172 VAL A C 1
ATOM 1375 O O . VAL A 1 172 ? 18.528 -9.447 -5.727 1.00 71.94 172 VAL A O 1
ATOM 1378 N N . GLN A 1 173 ? 16.998 -11.115 -5.754 1.00 73.31 173 GLN A N 1
ATOM 1379 C CA . GLN A 1 173 ? 16.628 -11.010 -4.355 1.00 73.31 173 GLN A CA 1
ATOM 1380 C C . GLN A 1 173 ? 17.859 -11.240 -3.458 1.00 73.31 173 GLN A C 1
ATOM 1382 O O . GLN A 1 173 ? 18.545 -12.256 -3.567 1.00 73.31 173 GLN A O 1
ATOM 1387 N N . GLY A 1 174 ? 18.162 -10.281 -2.579 1.00 67.44 174 GLY A N 1
ATOM 1388 C CA . GLY A 1 174 ? 19.310 -10.370 -1.664 1.00 67.44 174 GLY A CA 1
ATOM 1389 C C . GLY A 1 174 ? 19.032 -11.158 -0.378 1.00 67.44 174 GLY A C 1
ATOM 1390 O O . GLY A 1 174 ? 19.965 -11.509 0.337 1.00 67.44 174 GLY A O 1
ATOM 1391 N N . GLY A 1 175 ? 17.764 -11.427 -0.060 1.00 65.06 175 GLY A N 1
ATOM 1392 C CA . GLY A 1 175 ? 17.365 -12.141 1.152 1.00 65.06 175 GLY A CA 1
ATOM 1393 C C . GLY A 1 175 ? 15.873 -12.452 1.175 1.00 65.06 175 GLY A C 1
ATOM 1394 O O . GLY A 1 175 ? 15.094 -11.796 0.489 1.00 65.06 175 GLY A O 1
ATOM 1395 N N . ILE A 1 176 ? 15.472 -13.440 1.981 1.00 64.62 176 ILE A N 1
ATOM 1396 C CA . ILE A 1 176 ? 14.147 -14.094 1.941 1.00 64.62 176 ILE A CA 1
ATOM 1397 C C . ILE A 1 176 ? 12.943 -13.151 2.153 1.00 64.62 176 ILE A C 1
ATOM 1399 O O . ILE A 1 176 ? 11.813 -13.508 1.830 1.00 64.62 176 ILE A O 1
ATOM 1403 N N . GLU A 1 177 ? 13.178 -11.952 2.689 1.00 64.56 177 GLU A N 1
ATOM 1404 C CA . GLU A 1 177 ? 12.139 -10.958 2.985 1.00 64.56 177 GLU A CA 1
ATOM 1405 C C . GLU A 1 177 ? 11.703 -10.133 1.763 1.00 64.56 177 GLU A C 1
ATOM 1407 O O . GLU A 1 177 ? 10.631 -9.525 1.776 1.00 64.56 177 GLU A O 1
ATOM 1412 N N . ASP A 1 178 ? 12.501 -10.109 0.696 1.00 71.31 178 ASP A N 1
ATOM 1413 C CA . ASP A 1 178 ? 12.200 -9.327 -0.503 1.00 71.31 178 ASP A CA 1
ATOM 1414 C C . ASP A 1 178 ? 11.234 -10.087 -1.434 1.00 71.31 178 ASP A C 1
ATOM 1416 O O . ASP A 1 178 ? 11.569 -11.057 -2.090 1.00 71.31 178 ASP A O 1
ATOM 1420 N N . LEU A 1 179 ? 9.973 -9.661 -1.489 1.00 66.00 179 LEU A N 1
ATOM 1421 C CA . LEU A 1 179 ? 8.922 -10.364 -2.240 1.00 66.00 179 LEU A CA 1
ATOM 1422 C C . LEU A 1 179 ? 8.972 -10.119 -3.759 1.00 66.00 179 LEU A C 1
ATOM 1424 O O . LEU A 1 179 ? 8.044 -10.512 -4.481 1.00 66.00 179 LEU A O 1
ATOM 1428 N N . SER A 1 180 ? 9.989 -9.415 -4.258 1.00 71.50 180 SER A N 1
ATOM 1429 C CA . SER A 1 180 ? 10.135 -9.171 -5.687 1.00 71.50 180 SER A CA 1
ATOM 1430 C C . SER A 1 180 ? 10.754 -10.386 -6.383 1.00 71.50 180 SER A C 1
ATOM 1432 O O . SER A 1 180 ? 11.806 -10.876 -6.005 1.00 71.50 180 SER A O 1
ATOM 1434 N N . GLY A 1 181 ? 10.076 -10.899 -7.416 1.00 69.25 181 GLY A N 1
ATOM 1435 C CA . GLY A 1 181 ? 10.655 -11.953 -8.249 1.00 69.25 181 GLY A CA 1
ATOM 1436 C C . GLY A 1 181 ? 11.871 -11.434 -9.030 1.00 69.25 181 GLY A C 1
ATOM 1437 O O . GLY A 1 181 ? 11.906 -10.239 -9.360 1.00 69.25 181 GLY A O 1
ATOM 1438 N N . PRO A 1 182 ? 12.822 -12.312 -9.389 1.00 75.50 182 PRO A N 1
ATOM 1439 C CA . PRO A 1 182 ? 14.051 -11.917 -10.057 1.00 75.50 182 PRO A CA 1
ATOM 1440 C C . PRO A 1 182 ? 13.735 -11.241 -11.388 1.00 75.50 182 PRO A C 1
ATOM 1442 O O . PRO A 1 182 ? 12.954 -11.748 -12.205 1.00 75.50 182 PRO A O 1
ATOM 1445 N N . LYS A 1 183 ? 14.360 -10.086 -11.622 1.00 76.56 183 LYS A N 1
ATOM 1446 C CA . LYS A 1 183 ? 14.222 -9.346 -12.877 1.00 76.56 183 LYS A CA 1
ATOM 1447 C C . LYS A 1 183 ? 15.534 -9.347 -13.627 1.00 76.56 183 LYS A C 1
ATOM 1449 O O . LYS A 1 183 ? 16.579 -8.934 -13.127 1.00 76.56 183 LYS A O 1
ATOM 1454 N N . LEU A 1 184 ? 15.440 -9.805 -14.865 1.00 77.56 184 LEU A N 1
ATOM 1455 C CA . LEU A 1 184 ? 16.557 -9.917 -15.779 1.00 77.56 184 LEU A CA 1
ATOM 1456 C C . LEU A 1 184 ? 16.359 -8.974 -16.940 1.00 77.56 184 LEU A C 1
ATOM 1458 O O . LEU A 1 184 ? 15.415 -9.135 -17.714 1.00 77.56 184 LEU A O 1
ATOM 1462 N N . PHE A 1 185 ? 17.317 -8.077 -17.106 1.00 75.19 185 PHE A N 1
ATOM 1463 C CA . PHE A 1 185 ? 17.459 -7.299 -18.317 1.00 75.19 185 PHE A CA 1
ATOM 1464 C C . PHE A 1 185 ? 18.726 -7.783 -19.015 1.00 75.19 185 PHE A C 1
ATOM 1466 O O . PHE A 1 185 ? 19.833 -7.622 -18.504 1.00 75.19 185 PHE A O 1
ATOM 1473 N N . PHE A 1 186 ? 18.566 -8.420 -20.175 1.00 77.00 186 PHE A N 1
ATOM 1474 C CA . PHE A 1 186 ? 19.683 -8.816 -21.028 1.00 77.00 186 PHE A CA 1
ATOM 1475 C C . PHE A 1 186 ? 19.745 -7.910 -22.248 1.00 77.00 186 PHE A C 1
ATOM 1477 O O . PHE A 1 186 ? 18.741 -7.651 -22.904 1.00 77.00 186 PHE A O 1
ATOM 1484 N N . SER A 1 187 ? 20.957 -7.501 -22.616 1.00 80.06 187 SER A N 1
ATOM 1485 C CA . SER A 1 187 ? 21.203 -7.066 -23.982 1.00 80.06 187 SER A CA 1
ATOM 1486 C C . SER A 1 187 ? 21.082 -8.281 -24.902 1.00 80.06 187 SER A C 1
ATOM 1488 O O . SER A 1 187 ? 21.382 -9.406 -24.497 1.00 80.06 187 SER A O 1
ATOM 1490 N N . GLU A 1 188 ? 20.729 -8.066 -26.169 1.00 83.94 188 GLU A N 1
ATOM 1491 C CA . GLU A 1 188 ? 20.589 -9.152 -27.153 1.00 83.94 188 GLU A CA 1
ATOM 1492 C C . GLU A 1 188 ? 21.844 -10.054 -27.218 1.00 83.94 188 GLU A C 1
ATOM 1494 O O . GLU A 1 188 ? 21.759 -11.263 -27.427 1.00 83.94 188 GLU A O 1
ATOM 1499 N N . LYS A 1 189 ? 23.036 -9.477 -27.004 1.00 85.56 189 LYS A N 1
ATOM 1500 C CA . LYS A 1 189 ? 24.299 -10.228 -26.960 1.00 85.56 189 LYS A CA 1
ATOM 1501 C C . LYS A 1 189 ? 24.427 -11.094 -25.710 1.00 85.56 189 LYS A C 1
ATOM 1503 O O . LYS A 1 189 ? 24.899 -12.221 -25.813 1.00 85.56 189 LYS A O 1
ATOM 1508 N N . ALA A 1 190 ? 24.028 -10.575 -24.554 1.00 82.25 190 ALA A N 1
ATOM 1509 C CA . ALA A 1 190 ? 24.098 -11.302 -23.294 1.00 82.25 190 ALA A CA 1
ATOM 1510 C C . ALA A 1 190 ? 23.058 -12.435 -23.244 1.00 82.25 190 ALA A C 1
ATOM 1512 O O . ALA A 1 190 ? 23.373 -13.525 -22.776 1.00 82.25 190 ALA A O 1
ATOM 1513 N N . GLU A 1 191 ? 21.872 -12.237 -23.828 1.00 87.88 191 GLU A N 1
ATOM 1514 C CA . GLU A 1 191 ? 20.890 -13.313 -24.020 1.00 87.88 191 GLU A CA 1
ATOM 1515 C C . GLU A 1 191 ? 21.432 -14.413 -24.947 1.00 87.88 191 GLU A C 1
ATOM 1517 O O . GLU A 1 191 ? 21.345 -15.599 -24.624 1.00 87.88 191 GLU A O 1
ATOM 1522 N N . LYS A 1 192 ? 22.054 -14.038 -26.078 1.00 90.88 192 LYS A N 1
ATOM 1523 C CA . LYS A 1 192 ? 22.720 -15.006 -26.969 1.00 90.88 192 LYS A CA 1
ATOM 1524 C C . LYS A 1 192 ? 23.847 -15.749 -26.263 1.00 90.88 192 LYS A C 1
ATOM 1526 O O . LYS A 1 192 ? 23.990 -16.942 -26.488 1.00 90.88 192 LYS A O 1
ATOM 1531 N N . PHE A 1 193 ? 24.621 -15.076 -25.415 1.00 91.94 193 PHE A N 1
ATOM 1532 C CA . PHE A 1 193 ? 25.659 -15.718 -24.613 1.00 91.94 193 PHE A CA 1
ATOM 1533 C C . PHE A 1 193 ? 25.062 -16.725 -23.621 1.00 91.94 193 PHE A C 1
ATOM 1535 O O . PHE A 1 193 ? 25.505 -17.870 -23.594 1.00 91.94 193 PHE A O 1
ATOM 1542 N N . ALA A 1 194 ? 24.024 -16.344 -22.867 1.00 90.81 194 ALA A N 1
ATOM 1543 C CA . ALA A 1 194 ? 23.359 -17.240 -21.920 1.00 90.81 194 ALA A CA 1
ATOM 1544 C C . ALA A 1 194 ? 22.844 -18.514 -22.610 1.00 90.81 194 ALA A C 1
ATOM 1546 O O . ALA A 1 194 ? 23.120 -19.619 -22.149 1.00 90.81 194 ALA A O 1
ATOM 1547 N N . ARG A 1 195 ? 22.196 -18.375 -23.773 1.00 94.12 195 ARG A N 1
ATOM 1548 C CA . ARG A 1 195 ? 21.703 -19.535 -24.526 1.00 94.12 195 ARG A CA 1
ATOM 1549 C C . ARG A 1 195 ? 22.806 -20.340 -25.211 1.00 94.12 195 ARG A C 1
ATOM 1551 O O . ARG A 1 195 ? 22.776 -21.557 -25.161 1.00 94.12 195 ARG A O 1
ATOM 1558 N N . ALA A 1 196 ? 23.750 -19.691 -25.890 1.00 93.81 196 ALA A N 1
ATOM 1559 C CA . ALA A 1 196 ? 24.709 -20.390 -26.750 1.00 93.81 196 ALA A CA 1
ATOM 1560 C C . ALA A 1 196 ? 25.935 -20.920 -25.997 1.00 93.81 196 ALA A C 1
ATOM 1562 O O . ALA A 1 196 ? 26.520 -21.909 -26.424 1.00 93.81 196 ALA A O 1
ATOM 1563 N N . VAL A 1 197 ? 26.350 -20.243 -24.921 1.00 93.94 197 VAL A N 1
ATOM 1564 C CA . VAL A 1 197 ? 27.559 -20.593 -24.159 1.00 93.94 197 VAL A CA 1
ATOM 1565 C C . VAL A 1 197 ? 27.211 -21.312 -22.864 1.00 93.94 197 VAL A C 1
ATOM 1567 O O . VAL A 1 197 ? 27.878 -22.282 -22.524 1.00 93.94 197 VAL A O 1
ATOM 1570 N N . LEU A 1 198 ? 26.179 -20.857 -22.144 1.00 91.00 198 LEU A N 1
ATOM 1571 C CA . LEU A 1 198 ? 25.787 -21.479 -20.875 1.00 91.00 198 LEU A CA 1
ATOM 1572 C C . LEU A 1 198 ? 24.728 -22.576 -21.044 1.00 91.00 198 LEU A C 1
ATOM 1574 O O . LEU A 1 198 ? 24.473 -23.287 -20.079 1.00 91.00 198 LEU A O 1
ATOM 1578 N N . ASP A 1 199 ? 24.118 -22.698 -22.229 1.00 92.88 199 ASP A N 1
ATOM 1579 C CA . ASP A 1 199 ? 22.968 -23.578 -22.501 1.00 92.88 199 ASP A CA 1
ATOM 1580 C C . ASP A 1 199 ? 21.827 -23.382 -21.484 1.00 92.88 199 ASP A C 1
ATOM 1582 O O . ASP A 1 199 ? 21.171 -24.314 -21.019 1.00 92.88 199 ASP A O 1
ATOM 1586 N N . LEU A 1 200 ? 21.618 -22.124 -21.080 1.00 90.69 200 LEU A N 1
ATOM 1587 C CA . LEU A 1 200 ? 20.591 -21.739 -20.122 1.00 90.69 200 LEU A CA 1
ATOM 1588 C C . LEU A 1 200 ? 19.681 -20.681 -20.729 1.00 90.69 200 LEU A C 1
ATOM 1590 O O . LEU A 1 200 ? 20.128 -19.660 -21.256 1.00 90.69 200 LEU A O 1
ATOM 1594 N N . GLU A 1 201 ? 18.374 -20.886 -20.580 1.00 90.19 201 GLU A N 1
ATOM 1595 C CA . GLU A 1 201 ? 17.432 -19.792 -20.778 1.00 90.19 201 GLU A CA 1
ATOM 1596 C C . GLU A 1 201 ? 17.750 -18.674 -19.773 1.00 90.19 201 GLU A C 1
ATOM 1598 O O . GLU A 1 201 ? 17.991 -18.965 -18.596 1.00 90.19 201 GLU A O 1
ATOM 1603 N N . PRO A 1 202 ? 17.717 -17.395 -20.178 1.00 87.12 202 PRO A N 1
ATOM 1604 C CA . PRO A 1 202 ? 18.153 -16.306 -19.316 1.00 87.12 202 PRO A CA 1
ATOM 1605 C C . PRO A 1 202 ? 17.374 -16.245 -17.992 1.00 87.12 202 PRO A C 1
ATOM 1607 O O . PRO A 1 202 ? 17.964 -15.977 -16.953 1.00 87.12 202 PRO A O 1
ATOM 1610 N N . GLN A 1 203 ? 16.083 -16.607 -17.996 1.00 84.00 203 GLN A N 1
ATOM 1611 C CA . GLN A 1 203 ? 15.265 -16.752 -16.781 1.00 84.00 203 GLN A CA 1
ATOM 1612 C C . GLN A 1 203 ? 15.812 -17.806 -15.807 1.00 84.00 203 GLN A C 1
ATOM 1614 O O . GLN A 1 203 ? 15.840 -17.579 -14.600 1.00 84.00 203 GLN A O 1
ATOM 1619 N N . HIS A 1 204 ? 16.294 -18.941 -16.322 1.00 86.00 204 HIS A N 1
ATOM 1620 C CA . HIS A 1 204 ? 16.913 -19.978 -15.496 1.00 86.00 204 HIS A CA 1
ATOM 1621 C C . HIS A 1 204 ? 18.251 -19.512 -14.923 1.00 86.00 204 HIS A C 1
ATOM 1623 O O . HIS A 1 204 ? 18.604 -19.913 -13.816 1.00 86.00 204 HIS A O 1
ATOM 1629 N N . LEU A 1 205 ? 18.979 -18.651 -15.640 1.00 88.38 205 LEU A N 1
ATOM 1630 C CA . LEU A 1 205 ? 20.218 -18.068 -15.136 1.00 88.38 205 LEU A CA 1
ATOM 1631 C C . LEU A 1 205 ? 19.972 -17.170 -13.912 1.00 88.38 205 LEU A C 1
ATOM 1633 O O . LEU A 1 205 ? 20.700 -17.326 -12.935 1.00 88.38 205 LEU A O 1
ATOM 1637 N N . ALA A 1 206 ? 18.945 -16.302 -13.899 1.00 86.06 206 ALA A N 1
ATOM 1638 C CA . ALA A 1 206 ? 18.639 -15.563 -12.661 1.00 86.06 206 ALA A CA 1
ATOM 1639 C C . ALA A 1 206 ? 18.171 -16.466 -11.548 1.00 86.06 206 ALA A C 1
ATOM 1641 O O . ALA A 1 206 ? 18.620 -16.270 -10.435 1.00 86.06 206 ALA A O 1
ATOM 1642 N N . LEU A 1 207 ? 17.284 -17.425 -11.820 1.00 83.31 207 LEU A N 1
ATOM 1643 C CA . LEU A 1 207 ? 16.788 -18.303 -10.762 1.00 83.31 207 LEU A CA 1
ATOM 1644 C C . LEU A 1 207 ? 17.935 -19.091 -10.121 1.00 83.31 207 LEU A C 1
ATOM 1646 O O . LEU A 1 207 ? 17.958 -19.264 -8.908 1.00 83.31 207 LEU A O 1
ATOM 1650 N N . LYS A 1 208 ? 18.923 -19.523 -10.915 1.00 85.12 208 LYS A N 1
ATOM 1651 C CA . LYS A 1 208 ? 20.145 -20.142 -10.386 1.00 85.12 208 LYS A CA 1
ATOM 1652 C C . LYS A 1 208 ? 20.984 -19.162 -9.575 1.00 85.12 208 LYS A C 1
ATOM 1654 O O . LYS A 1 208 ? 21.478 -19.541 -8.520 1.00 85.12 208 LYS A O 1
ATOM 1659 N N . LEU A 1 209 ? 21.148 -17.928 -10.050 1.00 84.69 209 LEU A N 1
ATOM 1660 C CA . LEU A 1 209 ? 21.899 -16.912 -9.317 1.00 84.69 209 LEU A CA 1
ATOM 1661 C C . LEU A 1 209 ? 21.190 -16.508 -8.014 1.00 84.69 209 LEU A C 1
ATOM 1663 O O . LEU A 1 209 ? 21.849 -16.310 -7.006 1.00 84.69 209 LEU A O 1
ATOM 1667 N N . GLU A 1 210 ? 19.863 -16.447 -8.014 1.00 82.12 210 GLU A N 1
ATOM 1668 C CA . GLU A 1 210 ? 19.021 -16.198 -6.842 1.00 82.12 210 GLU A CA 1
ATOM 1669 C C . GLU A 1 210 ? 19.111 -17.317 -5.832 1.00 82.12 210 GLU A C 1
ATOM 1671 O O . GLU A 1 210 ? 19.402 -17.058 -4.671 1.00 82.12 210 GLU A O 1
ATOM 1676 N N . ALA A 1 211 ? 18.952 -18.560 -6.278 1.00 81.00 211 ALA A N 1
ATOM 1677 C CA . ALA A 1 211 ? 19.150 -19.714 -5.419 1.00 81.00 211 ALA A CA 1
ATOM 1678 C C . ALA A 1 211 ? 20.563 -19.713 -4.815 1.00 81.00 211 ALA A C 1
ATOM 1680 O O . ALA A 1 211 ? 20.718 -19.956 -3.623 1.00 81.00 211 ALA A O 1
ATOM 1681 N N . PHE A 1 212 ? 21.585 -19.374 -5.605 1.00 82.25 212 PHE A N 1
ATOM 1682 C CA . PHE A 1 212 ? 22.957 -19.269 -5.115 1.00 82.25 212 PHE A CA 1
ATOM 1683 C C . PHE A 1 212 ? 23.122 -18.156 -4.067 1.00 82.25 212 PHE A C 1
ATOM 1685 O O . PHE A 1 212 ? 23.727 -18.386 -3.026 1.00 82.25 212 PHE A O 1
ATOM 1692 N N . VAL A 1 213 ? 22.570 -16.964 -4.309 1.00 78.75 213 VAL A N 1
ATOM 1693 C CA . VAL A 1 213 ? 22.698 -15.809 -3.402 1.00 78.75 213 VAL A CA 1
ATOM 1694 C C . VAL A 1 213 ? 21.878 -15.987 -2.121 1.00 78.75 213 VAL A C 1
ATOM 1696 O O . VAL A 1 213 ? 22.379 -15.697 -1.039 1.00 78.75 213 VAL A O 1
ATOM 1699 N N . VAL A 1 214 ? 20.633 -16.457 -2.227 1.00 74.44 214 VAL A N 1
ATOM 1700 C CA . VAL A 1 214 ? 19.694 -16.552 -1.097 1.00 74.44 214 VAL A CA 1
ATOM 1701 C C . VAL A 1 214 ? 19.959 -17.788 -0.243 1.00 74.44 214 VAL A C 1
ATOM 1703 O O . VAL A 1 214 ? 19.881 -17.705 0.981 1.00 74.44 214 VAL A O 1
ATOM 1706 N N . LEU A 1 215 ? 20.251 -18.930 -0.871 1.00 74.94 215 LEU A N 1
ATOM 1707 C CA . LEU A 1 215 ? 20.382 -20.214 -0.174 1.00 74.94 215 LEU A CA 1
ATOM 1708 C C . LEU A 1 215 ? 21.846 -20.635 0.015 1.00 74.94 215 LEU A C 1
ATOM 1710 O O . LEU A 1 215 ? 22.118 -21.571 0.758 1.00 74.94 215 LEU A O 1
ATOM 1714 N N . GLY A 1 216 ? 22.805 -19.970 -0.641 1.00 74.06 216 GLY A N 1
ATOM 1715 C CA . GLY A 1 216 ? 24.218 -20.359 -0.574 1.00 74.06 216 GLY A CA 1
ATOM 1716 C C . GLY A 1 216 ? 24.492 -21.748 -1.162 1.00 74.06 216 GLY A C 1
ATOM 1717 O O . GLY A 1 216 ? 25.476 -22.386 -0.798 1.00 74.06 216 GLY A O 1
ATOM 1718 N N . LEU A 1 217 ? 23.602 -22.249 -2.025 1.00 66.00 217 LEU A N 1
ATOM 1719 C CA . LEU A 1 217 ? 23.656 -23.622 -2.515 1.00 66.00 217 LEU A CA 1
ATOM 1720 C C . LEU A 1 217 ? 24.766 -23.817 -3.549 1.00 66.00 217 LEU A C 1
ATOM 1722 O O . LEU A 1 217 ? 24.755 -23.207 -4.620 1.00 66.00 217 LEU A O 1
ATOM 1726 N N . ASP A 1 218 ? 25.669 -24.756 -3.267 1.00 56.44 218 ASP A N 1
ATOM 1727 C CA . ASP A 1 218 ? 26.630 -25.256 -4.243 1.00 56.44 218 ASP A CA 1
ATOM 1728 C C . ASP A 1 218 ? 25.911 -26.002 -5.380 1.00 56.44 218 ASP A C 1
ATOM 1730 O O . ASP A 1 218 ? 24.953 -26.744 -5.168 1.00 56.44 218 ASP A O 1
ATOM 1734 N N . THR A 1 219 ? 26.410 -25.783 -6.600 1.00 55.84 219 THR A N 1
ATOM 1735 C CA . THR A 1 219 ? 25.904 -26.103 -7.961 1.00 55.84 219 THR A CA 1
ATOM 1736 C C . THR A 1 219 ? 25.170 -27.432 -8.260 1.00 55.84 219 THR A C 1
ATOM 1738 O O . THR A 1 219 ? 24.734 -27.627 -9.396 1.00 55.84 219 THR A O 1
ATOM 1741 N N . ASN A 1 220 ? 24.964 -28.331 -7.299 1.00 57.56 220 ASN A N 1
ATOM 1742 C CA . ASN A 1 220 ? 24.459 -29.689 -7.516 1.00 57.56 220 ASN A CA 1
ATOM 1743 C C . ASN A 1 220 ? 22.956 -29.891 -7.259 1.00 57.56 220 ASN A C 1
ATOM 1745 O O . ASN A 1 220 ? 22.470 -31.017 -7.393 1.00 57.56 220 ASN A O 1
ATOM 1749 N N . VAL A 1 221 ? 22.187 -28.852 -6.915 1.00 53.34 221 VAL A N 1
ATOM 1750 C CA . VAL A 1 221 ? 20.739 -29.028 -6.719 1.00 53.34 221 VAL A CA 1
ATOM 1751 C C . VAL A 1 221 ? 20.046 -29.202 -8.069 1.00 53.34 221 VAL A C 1
ATOM 1753 O O . VAL A 1 221 ? 19.944 -28.283 -8.884 1.00 53.34 221 VAL A O 1
ATOM 1756 N N . SER A 1 222 ? 19.582 -30.430 -8.313 1.00 53.59 222 SER A N 1
ATOM 1757 C CA . SER A 1 222 ? 18.796 -30.786 -9.489 1.00 53.59 222 SER A CA 1
ATOM 1758 C C . SER A 1 222 ? 17.567 -29.881 -9.553 1.00 53.59 222 SER A C 1
ATOM 1760 O O . SER A 1 222 ? 16.746 -29.863 -8.633 1.00 53.59 222 SER A O 1
ATOM 1762 N N . THR A 1 223 ? 17.454 -29.116 -10.640 1.00 52.03 223 THR A N 1
ATOM 1763 C CA . THR A 1 223 ? 16.338 -28.210 -10.943 1.00 52.03 223 THR A CA 1
ATOM 1764 C C . THR A 1 223 ? 15.101 -29.041 -11.281 1.00 52.03 223 THR A C 1
ATOM 1766 O O . THR A 1 223 ? 14.614 -29.082 -12.409 1.00 52.03 223 THR A O 1
ATOM 1769 N N . THR A 1 224 ? 14.585 -29.759 -10.287 1.00 53.41 224 THR A N 1
ATOM 1770 C CA . THR A 1 224 ? 13.222 -30.273 -10.337 1.00 53.41 224 THR A CA 1
ATOM 1771 C C . THR A 1 224 ? 12.307 -29.069 -10.519 1.00 53.41 224 THR A C 1
ATOM 1773 O O . THR A 1 224 ? 12.475 -28.050 -9.853 1.00 53.41 224 THR A O 1
ATOM 1776 N N . GLN A 1 225 ? 11.424 -29.152 -11.521 1.00 54.22 225 GLN A N 1
ATOM 1777 C CA . GLN A 1 225 ? 10.654 -28.016 -12.027 1.00 54.22 225 GLN A CA 1
ATOM 1778 C C . GLN A 1 225 ? 10.166 -27.101 -10.898 1.00 54.22 225 GLN A C 1
ATOM 1780 O O . GLN A 1 225 ? 9.477 -27.609 -10.001 1.00 54.22 225 GLN A O 1
ATOM 1785 N N . PRO A 1 226 ? 10.446 -25.784 -10.965 1.00 56.06 226 PRO A N 1
ATOM 1786 C CA . PRO A 1 226 ? 9.984 -24.843 -9.961 1.00 56.06 226 PRO A CA 1
ATOM 1787 C C . PRO A 1 226 ? 8.472 -24.991 -9.839 1.00 56.06 226 PRO A C 1
ATOM 1789 O O . PRO A 1 226 ? 7.702 -24.718 -10.764 1.00 56.06 226 PRO A O 1
ATOM 1792 N N . HIS A 1 227 ? 8.032 -25.532 -8.706 1.00 64.50 227 HIS A N 1
ATOM 1793 C CA . HIS A 1 227 ? 6.623 -25.550 -8.385 1.00 64.50 227 HIS A CA 1
ATOM 1794 C C . HIS A 1 227 ? 6.181 -24.095 -8.303 1.00 64.50 227 HIS A C 1
ATOM 1796 O O . HIS A 1 227 ? 6.808 -23.297 -7.610 1.00 64.50 227 HIS A O 1
ATOM 1802 N N . SER A 1 228 ? 5.109 -23.734 -9.013 1.00 73.19 228 SER A N 1
ATOM 1803 C CA . SER A 1 228 ? 4.540 -22.400 -8.847 1.00 73.19 228 SER A CA 1
ATOM 1804 C C . SER A 1 228 ? 4.272 -22.163 -7.359 1.00 73.19 228 SER A C 1
ATOM 1806 O O . SER A 1 228 ? 3.871 -23.089 -6.648 1.00 73.19 228 SER A O 1
ATOM 1808 N N . LEU A 1 229 ? 4.486 -20.936 -6.879 1.00 71.19 229 LEU A N 1
ATOM 1809 C CA . LEU A 1 229 ? 4.264 -20.575 -5.475 1.00 71.19 229 LEU A CA 1
ATOM 1810 C C . LEU A 1 229 ? 2.895 -21.069 -4.976 1.00 71.19 229 LEU A C 1
ATOM 1812 O O . LEU A 1 229 ? 2.791 -21.662 -3.909 1.00 71.19 229 LEU A O 1
ATOM 1816 N N . ASN A 1 230 ? 1.861 -20.945 -5.812 1.00 78.69 230 ASN A N 1
ATOM 1817 C CA . ASN A 1 230 ? 0.518 -21.451 -5.527 1.00 78.69 230 ASN A CA 1
ATOM 1818 C C . ASN A 1 230 ? 0.471 -22.972 -5.320 1.00 78.69 230 ASN A C 1
ATOM 1820 O O . ASN A 1 230 ? -0.263 -23.447 -4.456 1.00 78.69 230 ASN A O 1
ATOM 1824 N N . LYS A 1 231 ? 1.254 -23.747 -6.078 1.00 81.62 231 LYS A N 1
ATOM 1825 C CA . LYS A 1 231 ? 1.358 -25.203 -5.923 1.00 81.62 231 LYS A CA 1
ATOM 1826 C C . LYS A 1 231 ? 2.084 -25.578 -4.630 1.00 81.62 231 LYS A C 1
ATOM 1828 O O . LYS A 1 231 ? 1.663 -26.526 -3.974 1.00 81.62 231 LYS A O 1
ATOM 1833 N N . MET A 1 232 ? 3.119 -24.832 -4.240 1.00 77.88 232 MET A N 1
ATOM 1834 C CA . MET A 1 232 ? 3.790 -25.026 -2.947 1.00 77.88 232 MET A CA 1
ATOM 1835 C C . MET A 1 232 ? 2.860 -24.685 -1.783 1.00 77.88 232 MET A C 1
ATOM 1837 O O . MET A 1 232 ? 2.666 -25.514 -0.901 1.00 77.88 232 MET A O 1
ATOM 1841 N N . ILE A 1 233 ? 2.193 -23.527 -1.837 1.00 82.88 233 ILE A N 1
ATOM 1842 C CA . ILE A 1 233 ? 1.187 -23.127 -0.846 1.00 82.88 233 ILE A CA 1
ATOM 1843 C C . ILE A 1 233 ? 0.092 -24.192 -0.749 1.00 82.88 233 ILE A C 1
ATOM 1845 O O . ILE A 1 233 ? -0.272 -24.588 0.353 1.00 82.88 233 ILE A O 1
ATOM 1849 N N . SER A 1 234 ? -0.414 -24.691 -1.881 1.00 87.25 234 SER A N 1
ATOM 1850 C CA . SER A 1 234 ? -1.423 -25.752 -1.890 1.00 87.25 234 SER A CA 1
ATOM 1851 C C . SER A 1 234 ? -0.919 -27.027 -1.220 1.00 87.25 234 SER A C 1
ATOM 1853 O O . SER A 1 234 ? -1.645 -27.585 -0.407 1.00 87.25 234 SER A O 1
ATOM 1855 N N . LYS A 1 235 ? 0.312 -27.468 -1.513 1.00 84.44 235 LYS A N 1
ATOM 1856 C CA . LYS A 1 235 ? 0.918 -28.642 -0.865 1.00 84.44 235 LYS A CA 1
ATOM 1857 C C . LYS A 1 235 ? 1.051 -28.450 0.645 1.00 84.44 235 LYS A C 1
ATOM 1859 O O . LYS A 1 235 ? 0.669 -29.343 1.392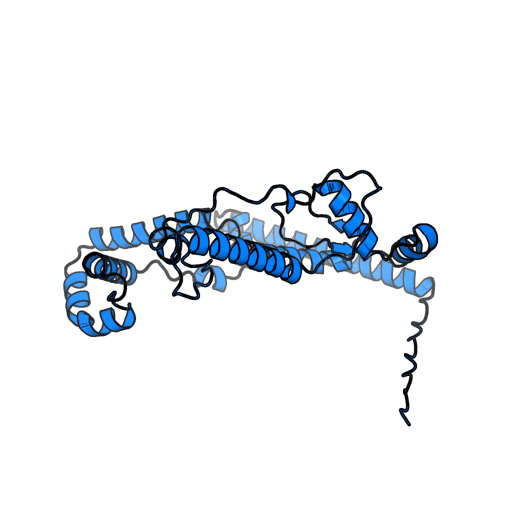 1.00 84.44 235 LYS A O 1
ATOM 1864 N N . CYS A 1 236 ? 1.517 -27.284 1.094 1.00 85.56 236 CYS A N 1
ATOM 1865 C CA . CYS A 1 236 ? 1.606 -26.971 2.521 1.00 85.56 236 CYS A CA 1
ATOM 1866 C C . CYS A 1 236 ? 0.226 -26.976 3.186 1.00 85.56 236 CYS A C 1
ATOM 1868 O O . CYS A 1 236 ? 0.075 -27.515 4.276 1.00 85.56 236 CYS A O 1
ATOM 1870 N N . ARG A 1 237 ? -0.797 -26.412 2.530 1.00 90.56 237 ARG A N 1
ATOM 1871 C CA . ARG A 1 237 ? -2.171 -26.424 3.051 1.00 90.56 237 ARG A CA 1
ATOM 1872 C C . ARG A 1 237 ? -2.728 -27.836 3.177 1.00 90.56 237 ARG A C 1
ATOM 1874 O O . ARG A 1 237 ? -3.333 -28.135 4.196 1.00 90.56 237 ARG A O 1
ATOM 1881 N N . THR A 1 238 ? -2.502 -28.685 2.174 1.00 92.31 238 THR A N 1
ATOM 1882 C CA . THR A 1 238 ? -2.893 -30.099 2.218 1.00 92.31 238 THR A CA 1
ATOM 1883 C C . THR A 1 238 ? -2.197 -30.813 3.368 1.00 92.31 238 THR A C 1
ATOM 1885 O O . THR A 1 238 ? -2.877 -31.398 4.193 1.00 92.31 238 THR A O 1
ATOM 1888 N N . HIS A 1 239 ? -0.880 -30.658 3.509 1.00 89.62 239 HIS A N 1
ATOM 1889 C CA . HIS A 1 239 ? -0.143 -31.303 4.594 1.00 89.62 239 HIS A CA 1
ATOM 1890 C C . HIS A 1 239 ? -0.616 -30.848 5.985 1.00 89.62 239 HIS A C 1
ATOM 1892 O O . HIS A 1 239 ? -0.843 -31.672 6.860 1.00 89.62 239 HIS A O 1
ATOM 1898 N N . LEU A 1 240 ? -0.849 -29.543 6.177 1.00 91.38 240 LEU A N 1
ATOM 1899 C CA . LEU A 1 240 ? -1.401 -29.017 7.430 1.00 91.38 240 LEU A CA 1
ATOM 1900 C C . LEU A 1 240 ? -2.822 -29.523 7.718 1.00 91.38 240 LEU A C 1
ATOM 1902 O O . LEU A 1 240 ? -3.191 -29.657 8.881 1.00 91.38 240 LEU A O 1
ATOM 1906 N N . GLN A 1 241 ? -3.627 -29.753 6.679 1.00 94.19 241 GLN A N 1
ATOM 1907 C CA . GLN A 1 241 ? -4.964 -30.323 6.822 1.00 94.19 241 GLN A CA 1
ATOM 1908 C C . GLN A 1 241 ? -4.891 -31.808 7.188 1.00 94.19 241 GLN A C 1
ATOM 1910 O O . GLN A 1 241 ? -5.589 -32.223 8.104 1.00 94.19 241 GLN A O 1
ATOM 1915 N N . ASP A 1 242 ? -4.025 -32.574 6.524 1.00 92.44 242 ASP A N 1
ATOM 1916 C CA . ASP A 1 242 ? -3.839 -34.003 6.784 1.00 92.44 242 ASP A CA 1
ATOM 1917 C C . ASP A 1 242 ? -3.363 -34.243 8.231 1.00 92.44 242 ASP A C 1
ATOM 1919 O O . ASP A 1 242 ? -3.895 -35.108 8.925 1.00 92.44 242 ASP A O 1
ATOM 1923 N N . GLU A 1 243 ? -2.423 -33.427 8.725 1.00 92.62 243 GLU A N 1
ATOM 1924 C CA . GLU A 1 243 ? -1.947 -33.478 10.118 1.00 92.62 243 GLU A CA 1
ATOM 1925 C C . GLU A 1 243 ? -3.031 -33.064 11.125 1.00 92.62 243 GLU A C 1
ATOM 1927 O O . GLU A 1 243 ? -3.184 -33.680 12.181 1.00 92.62 243 GLU A O 1
ATOM 1932 N N . LEU A 1 244 ? -3.826 -32.037 10.805 1.00 92.69 244 LEU A N 1
ATOM 1933 C CA . LEU A 1 244 ? -4.964 -31.651 11.640 1.00 92.69 244 LEU A CA 1
ATOM 1934 C C . LEU A 1 244 ? -5.987 -32.792 11.730 1.00 92.69 244 LEU A C 1
ATOM 1936 O O . LEU A 1 244 ? -6.448 -33.112 12.826 1.00 92.69 244 LEU A O 1
ATOM 1940 N N . ASP A 1 245 ? -6.322 -33.413 10.599 1.00 93.81 245 ASP A N 1
ATOM 1941 C CA . ASP A 1 245 ? -7.260 -34.533 10.536 1.00 93.81 245 ASP A CA 1
ATOM 1942 C C . ASP A 1 245 ? -6.735 -35.735 11.336 1.00 93.81 245 ASP A C 1
ATOM 1944 O O . ASP A 1 245 ? -7.503 -36.357 12.074 1.00 93.81 245 ASP A O 1
ATOM 1948 N N . TYR A 1 246 ? -5.429 -36.014 11.265 1.00 93.38 246 TYR A N 1
ATOM 1949 C CA . TYR A 1 246 ? -4.772 -37.048 12.067 1.00 93.38 246 TYR A CA 1
ATOM 1950 C C . TYR A 1 246 ? -4.921 -36.790 13.578 1.00 93.38 246 TYR A C 1
ATOM 1952 O O . TYR A 1 246 ? -5.414 -37.654 14.308 1.00 93.38 246 TYR A O 1
ATOM 1960 N N . ILE A 1 247 ? -4.591 -35.582 14.049 1.00 92.94 247 ILE A N 1
ATOM 1961 C CA . ILE A 1 247 ? -4.689 -35.215 15.475 1.00 92.94 247 ILE A CA 1
ATOM 1962 C C . ILE A 1 247 ? -6.144 -35.282 15.968 1.00 92.94 247 ILE A C 1
ATOM 1964 O O . ILE A 1 247 ? -6.418 -35.741 17.081 1.00 92.94 247 ILE A O 1
ATOM 1968 N N . LEU A 1 248 ? -7.106 -34.833 15.160 1.00 92.31 248 LEU A N 1
ATOM 1969 C CA . LEU A 1 248 ? -8.527 -34.878 15.521 1.00 92.31 248 LEU A CA 1
ATOM 1970 C C . LEU A 1 248 ? -9.050 -36.319 15.618 1.00 92.31 248 LEU A C 1
ATOM 1972 O O . LEU A 1 248 ? -9.838 -36.626 16.521 1.00 92.31 248 LEU A O 1
ATOM 1976 N N . GLN A 1 249 ? -8.590 -37.207 14.730 1.00 92.81 249 GLN A N 1
ATOM 1977 C CA . GLN A 1 249 ? -8.909 -38.636 14.778 1.00 92.81 249 GLN A CA 1
ATOM 1978 C C . GLN A 1 249 ? -8.329 -39.305 16.028 1.00 92.81 249 GLN A C 1
ATOM 1980 O O . GLN A 1 249 ? -9.050 -40.042 16.705 1.00 92.81 249 GLN A O 1
ATOM 1985 N N . GLU A 1 250 ? -7.074 -39.008 16.378 1.00 93.69 250 GLU A N 1
ATOM 1986 C CA . GLU A 1 250 ? -6.417 -39.525 17.588 1.00 93.69 250 GLU A CA 1
ATOM 1987 C C . GLU A 1 250 ? -7.189 -39.136 18.862 1.00 93.69 250 GLU A C 1
ATOM 1989 O O . GLU A 1 250 ? -7.404 -39.960 19.755 1.00 93.69 250 GLU A O 1
ATOM 1994 N N . ASN A 1 251 ? -7.731 -37.915 18.894 1.00 92.69 251 ASN A N 1
ATOM 199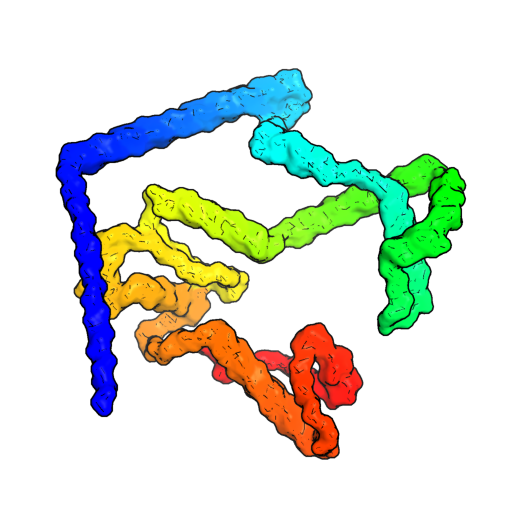5 C CA . ASN A 1 251 ? -8.561 -37.404 19.989 1.00 92.69 251 ASN A CA 1
ATOM 1996 C C . ASN A 1 251 ? -10.041 -37.845 19.927 1.00 92.69 251 ASN A C 1
ATOM 1998 O O . ASN A 1 251 ? -10.864 -37.366 20.710 1.00 92.69 251 ASN A O 1
ATOM 2002 N N . LYS A 1 252 ? -10.400 -38.773 19.025 1.00 93.50 252 LYS A N 1
ATOM 2003 C CA . LYS A 1 252 ? -11.758 -39.333 18.843 1.00 93.50 252 LYS A CA 1
ATOM 2004 C C . LYS A 1 252 ? -12.835 -38.301 18.477 1.00 93.50 252 LYS A C 1
ATOM 2006 O O . LYS A 1 252 ? -14.028 -38.550 18.675 1.00 93.50 252 LYS A O 1
ATOM 2011 N N . ILE A 1 253 ? -12.453 -37.174 17.880 1.00 89.31 253 ILE A N 1
ATOM 2012 C CA . ILE A 1 253 ? -13.381 -36.153 17.374 1.00 89.31 253 ILE A CA 1
ATOM 2013 C C . ILE A 1 253 ? -13.821 -36.574 15.961 1.00 89.31 253 ILE A C 1
ATOM 2015 O O . ILE A 1 253 ? -13.294 -36.112 14.957 1.00 89.31 253 ILE A O 1
ATOM 2019 N N . THR A 1 254 ? -14.762 -37.517 15.868 1.00 77.56 254 THR A N 1
ATOM 2020 C CA . THR A 1 254 ? -15.028 -38.282 14.627 1.00 77.56 254 THR A CA 1
ATOM 2021 C C . THR A 1 254 ? -16.124 -37.724 13.708 1.00 77.56 254 THR A C 1
ATOM 2023 O O . THR A 1 254 ? -16.289 -38.228 12.602 1.00 77.56 254 THR A O 1
ATOM 2026 N N . ASN A 1 255 ? -16.847 -36.665 14.095 1.00 70.38 255 ASN A N 1
ATOM 2027 C CA . ASN A 1 255 ? -18.092 -36.268 13.409 1.00 70.38 255 ASN A CA 1
ATOM 2028 C C . ASN A 1 255 ? -18.090 -34.900 12.711 1.00 70.38 255 ASN A C 1
ATOM 2030 O O . ASN A 1 255 ? -19.136 -34.467 12.226 1.00 70.38 255 ASN A O 1
ATOM 2034 N N . CYS A 1 256 ? -16.951 -34.215 12.609 1.00 74.62 256 CYS A N 1
ATOM 2035 C CA . CYS A 1 256 ? -16.895 -32.906 11.961 1.00 74.62 256 CYS A CA 1
ATOM 2036 C C . CYS A 1 256 ? -15.792 -32.883 10.906 1.00 74.62 256 CYS A C 1
ATOM 2038 O O . CYS A 1 256 ? -14.617 -33.008 11.234 1.00 74.62 256 CYS A O 1
ATOM 2040 N N . LYS A 1 257 ? -16.166 -32.664 9.640 1.00 86.88 257 LYS A N 1
ATOM 2041 C CA . LYS A 1 257 ? -15.216 -32.297 8.584 1.00 86.88 257 LYS A CA 1
ATOM 2042 C C . LYS A 1 257 ? -14.706 -30.884 8.879 1.00 86.88 257 LYS A C 1
ATOM 2044 O O . LYS A 1 257 ? -15.345 -29.899 8.507 1.00 86.88 257 LYS A O 1
ATOM 2049 N N . ILE A 1 258 ? -13.617 -30.795 9.632 1.00 91.44 258 ILE A N 1
ATOM 2050 C CA . ILE A 1 258 ? -13.038 -29.535 10.094 1.00 91.44 258 ILE A CA 1
ATOM 2051 C C . ILE A 1 258 ? -12.008 -29.086 9.066 1.00 91.44 258 ILE A C 1
ATOM 2053 O O . ILE A 1 258 ? -10.968 -29.707 8.911 1.00 91.44 258 ILE A O 1
ATOM 2057 N N . THR A 1 259 ? -12.289 -27.993 8.364 1.00 94.75 259 THR A N 1
ATOM 2058 C CA . THR A 1 259 ? -11.332 -27.392 7.427 1.00 94.75 259 THR A CA 1
ATOM 2059 C C . THR A 1 259 ? -10.465 -26.363 8.150 1.00 94.75 259 THR A C 1
ATOM 2061 O O . THR A 1 259 ? -10.985 -25.517 8.884 1.00 94.75 259 THR A O 1
ATOM 2064 N N . MET A 1 260 ? -9.157 -26.382 7.902 1.00 92.69 260 MET A N 1
ATOM 2065 C CA . MET A 1 260 ? -8.204 -25.405 8.425 1.00 92.69 260 MET A CA 1
ATOM 2066 C C . MET A 1 260 ? -8.601 -23.977 8.011 1.00 92.69 260 MET A C 1
ATOM 2068 O O . MET A 1 260 ? -8.713 -23.658 6.825 1.00 92.69 260 MET A O 1
ATOM 2072 N N . ASN A 1 261 ? -8.792 -23.090 8.993 1.00 92.94 261 ASN A N 1
ATOM 2073 C CA . ASN A 1 261 ? -9.105 -21.680 8.761 1.00 92.94 261 ASN A CA 1
ATOM 2074 C C . ASN A 1 261 ? -7.882 -20.812 9.067 1.00 92.94 261 ASN A C 1
ATOM 2076 O O . ASN A 1 261 ? -7.570 -20.569 10.227 1.00 92.94 261 ASN A O 1
ATOM 2080 N N . TYR A 1 262 ? -7.212 -20.311 8.030 1.00 90.56 262 TYR A N 1
ATOM 2081 C CA . TYR A 1 262 ? -6.012 -19.483 8.191 1.00 90.56 262 TYR A CA 1
ATOM 2082 C C . TYR A 1 262 ? -6.313 -18.044 8.633 1.00 90.56 262 TYR A C 1
ATOM 2084 O O . TYR A 1 262 ? -5.464 -17.412 9.252 1.00 90.56 262 TYR A O 1
ATOM 2092 N N . THR A 1 263 ? -7.504 -17.513 8.334 1.00 91.19 263 THR A N 1
ATOM 2093 C CA . THR A 1 263 ? -7.881 -16.132 8.683 1.00 91.19 263 THR A CA 1
ATOM 2094 C C . THR A 1 263 ? -8.240 -16.012 10.161 1.00 91.19 263 THR A C 1
ATOM 2096 O O . THR A 1 263 ? -7.784 -15.094 10.833 1.00 91.19 263 THR A O 1
ATOM 2099 N N . ASN A 1 264 ? -9.001 -16.977 10.681 1.00 92.44 264 ASN A N 1
ATOM 2100 C CA . ASN A 1 264 ? -9.476 -17.006 12.067 1.00 92.44 264 ASN A CA 1
ATOM 2101 C C . ASN A 1 264 ? -8.920 -18.218 12.822 1.00 92.44 264 ASN A C 1
ATOM 2103 O O . ASN A 1 264 ? -9.642 -18.865 13.582 1.00 92.44 264 ASN A O 1
ATOM 2107 N N . TYR A 1 265 ? -7.646 -18.537 12.586 1.00 92.38 265 TYR A N 1
ATOM 2108 C CA . TYR A 1 265 ? -6.981 -19.735 13.102 1.00 92.38 265 TYR A CA 1
ATOM 2109 C C . TYR A 1 265 ? -7.117 -19.888 14.621 1.00 92.38 265 TYR A C 1
ATOM 2111 O O . TYR A 1 265 ? -7.526 -20.944 15.097 1.00 92.38 265 TYR A O 1
ATOM 2119 N N . LYS A 1 266 ? -6.864 -18.818 15.384 1.00 86.88 266 LYS A N 1
ATOM 2120 C CA . LYS A 1 266 ? -6.927 -18.862 16.850 1.00 86.88 266 LYS A CA 1
ATOM 2121 C C . LYS A 1 266 ? -8.315 -19.282 17.351 1.00 86.88 266 LYS A C 1
ATOM 2123 O O . LYS A 1 266 ? -8.440 -20.307 18.004 1.00 86.88 266 LYS A O 1
ATOM 2128 N N . CYS A 1 267 ? -9.364 -18.569 16.945 1.00 90.56 267 CYS A N 1
ATOM 2129 C CA . CYS A 1 267 ? -10.723 -18.861 17.407 1.00 90.56 267 CYS A CA 1
ATOM 2130 C C . CYS A 1 267 ? -11.305 -20.152 16.816 1.00 90.56 267 CYS A C 1
ATOM 2132 O O . CYS A 1 267 ? -12.064 -20.853 17.478 1.00 90.56 267 CYS A O 1
ATOM 2134 N N . SER A 1 268 ? -10.980 -20.469 15.559 1.00 90.31 268 SER A N 1
ATOM 2135 C CA . SER A 1 268 ? -11.601 -21.600 14.855 1.00 90.31 268 SER A CA 1
ATOM 2136 C C . SER A 1 268 ? -10.914 -22.931 15.143 1.00 90.31 268 SER A C 1
ATOM 2138 O O . SER A 1 268 ? -11.582 -23.959 15.073 1.00 90.31 268 SER A O 1
ATOM 2140 N N . ILE A 1 269 ? -9.605 -22.916 15.422 1.00 91.81 269 ILE A N 1
ATOM 2141 C CA . ILE A 1 269 ? -8.783 -24.120 15.589 1.00 91.81 269 ILE A CA 1
ATOM 2142 C C . ILE A 1 269 ? -8.265 -24.245 17.023 1.00 91.81 269 ILE A C 1
ATOM 2144 O O . ILE A 1 269 ? -8.584 -25.225 17.694 1.00 91.81 269 ILE A O 1
ATOM 2148 N N . VAL A 1 270 ? -7.528 -23.243 17.513 1.00 92.06 270 VAL A N 1
ATOM 2149 C CA . VAL A 1 270 ? -6.881 -23.307 18.836 1.00 92.06 270 VAL A CA 1
ATOM 2150 C C . VAL A 1 270 ? -7.919 -23.331 19.954 1.00 92.06 270 VAL A C 1
ATOM 2152 O O . VAL A 1 270 ? -7.944 -24.268 20.743 1.00 92.06 270 VAL A O 1
ATOM 2155 N N . ASP A 1 271 ? -8.816 -22.348 19.996 1.00 89.69 271 ASP A N 1
ATOM 2156 C CA . ASP A 1 271 ? -9.773 -22.206 21.101 1.00 89.69 271 ASP A CA 1
ATOM 2157 C C . ASP A 1 271 ? -10.827 -23.327 21.091 1.00 89.69 271 ASP A C 1
ATOM 2159 O O . ASP A 1 271 ? -11.331 -23.732 22.136 1.00 89.69 271 ASP A O 1
ATOM 2163 N N . ARG A 1 272 ? -11.162 -23.842 19.900 1.00 91.38 272 ARG A N 1
ATOM 2164 C CA . ARG A 1 272 ? -12.235 -24.827 19.715 1.00 91.38 272 ARG A CA 1
ATOM 2165 C C . ARG A 1 272 ? -11.778 -26.274 19.866 1.00 91.38 272 ARG A C 1
ATOM 2167 O O . ARG A 1 272 ? -12.546 -27.089 20.368 1.00 91.38 272 ARG A O 1
ATOM 2174 N N . TYR A 1 273 ? -10.570 -26.592 19.401 1.00 91.19 273 TYR A N 1
ATOM 2175 C CA . TYR A 1 273 ? -10.055 -27.965 19.356 1.00 91.19 273 TYR A CA 1
ATOM 2176 C C . TYR A 1 273 ? -8.762 -28.155 20.157 1.00 91.19 273 TYR A C 1
ATOM 2178 O O . TYR A 1 273 ? -8.280 -29.277 20.255 1.00 91.19 273 TYR A O 1
ATOM 2186 N N . GLY A 1 274 ? -8.182 -27.091 20.722 1.00 91.62 274 GLY A N 1
ATOM 2187 C CA . GLY A 1 274 ? -6.935 -27.161 21.489 1.00 91.62 274 GLY A CA 1
ATOM 2188 C C . GLY A 1 274 ? -5.687 -27.429 20.642 1.00 91.62 274 GLY A C 1
ATOM 2189 O O . GLY A 1 274 ? -4.613 -27.664 21.192 1.00 91.62 274 GLY A O 1
ATOM 2190 N N . VAL A 1 275 ? -5.796 -27.401 19.310 1.00 91.44 275 VAL A N 1
ATOM 2191 C CA . VAL A 1 275 ? -4.685 -27.718 18.402 1.00 91.44 275 VAL A CA 1
ATOM 2192 C C . VAL A 1 275 ? -3.871 -26.460 18.120 1.00 91.44 275 VAL A C 1
ATOM 2194 O O . VAL A 1 275 ? -4.414 -25.465 17.641 1.00 91.44 275 VAL A O 1
ATOM 2197 N N . THR A 1 276 ? -2.563 -26.508 18.394 1.00 93.00 276 THR A N 1
ATOM 2198 C CA . THR A 1 276 ? -1.643 -25.379 18.189 1.00 93.00 276 THR A CA 1
ATOM 2199 C C . THR A 1 276 ? -0.484 -25.755 17.260 1.00 93.00 276 THR A C 1
ATOM 2201 O O . THR A 1 276 ? 0.260 -26.687 17.542 1.00 93.00 276 THR A O 1
ATOM 2204 N N . LEU A 1 277 ? -0.291 -24.997 16.178 1.00 89.75 277 LEU A N 1
ATOM 2205 C CA . LEU A 1 277 ? 0.873 -25.053 15.295 1.00 89.75 277 LEU A CA 1
ATOM 2206 C C . LEU A 1 277 ? 2.135 -24.633 16.060 1.00 89.75 277 LEU A C 1
ATOM 2208 O O . LEU A 1 277 ? 2.264 -23.476 16.457 1.00 89.75 277 LEU A O 1
ATOM 2212 N N . GLN A 1 278 ? 3.069 -25.567 16.248 1.00 89.62 278 GLN A N 1
ATOM 2213 C CA . GLN A 1 278 ? 4.332 -25.320 16.959 1.00 89.62 278 GLN A CA 1
ATOM 2214 C C . GLN A 1 278 ? 5.462 -24.786 16.064 1.00 89.62 278 GLN A C 1
ATOM 2216 O O . GLN A 1 278 ? 6.529 -24.439 16.561 1.00 89.62 278 GLN A O 1
ATOM 2221 N N . GLY A 1 279 ? 5.244 -24.690 14.752 1.00 80.69 279 GLY A N 1
ATOM 2222 C CA . GLY A 1 279 ? 6.238 -24.186 13.809 1.00 80.69 279 GLY A CA 1
ATOM 2223 C C . GLY A 1 279 ? 6.055 -24.759 12.410 1.00 80.69 279 GLY A C 1
ATOM 2224 O O . GLY A 1 279 ? 5.054 -25.414 12.119 1.00 80.69 279 GLY A O 1
ATOM 2225 N N . TRP A 1 280 ? 7.031 -24.497 11.541 1.00 73.69 280 TRP A N 1
ATOM 2226 C CA . TRP A 1 280 ? 7.084 -25.069 10.198 1.00 73.69 280 TRP A CA 1
ATOM 2227 C C . TRP A 1 280 ? 7.847 -26.396 10.211 1.00 73.69 280 TRP A C 1
ATOM 2229 O O . TRP A 1 280 ? 8.889 -26.473 10.866 1.00 73.69 280 TRP A O 1
ATOM 2239 N N . PRO A 1 281 ? 7.387 -27.428 9.478 1.00 66.44 281 PRO A N 1
ATOM 2240 C CA . PRO A 1 281 ? 8.148 -28.659 9.330 1.00 66.44 281 PRO A CA 1
ATOM 2241 C C . PRO A 1 281 ? 9.481 -28.336 8.657 1.00 66.44 281 PRO A C 1
ATOM 2243 O O . PRO A 1 281 ? 9.506 -27.839 7.530 1.00 66.44 281 PRO A O 1
ATOM 2246 N N . SER A 1 282 ? 10.592 -28.633 9.327 1.00 67.12 282 SER A N 1
ATOM 2247 C CA . SER A 1 282 ? 11.940 -28.411 8.788 1.00 67.12 282 SER A CA 1
ATOM 2248 C C . SER A 1 282 ? 12.175 -29.163 7.474 1.00 67.12 282 SER A C 1
ATOM 2250 O O . SER A 1 282 ? 12.939 -28.701 6.638 1.00 67.12 282 SER A O 1
ATOM 2252 N N . ALA A 1 283 ? 11.450 -30.262 7.243 1.00 63.50 283 ALA A N 1
ATOM 2253 C CA . ALA A 1 283 ? 11.484 -31.041 6.006 1.00 63.50 283 ALA A CA 1
ATOM 2254 C C . ALA A 1 283 ? 10.871 -30.334 4.776 1.00 63.50 283 ALA A C 1
ATOM 2256 O O . ALA A 1 283 ? 11.066 -30.797 3.655 1.00 63.50 283 ALA A O 1
ATOM 2257 N N . LEU A 1 284 ? 10.105 -29.251 4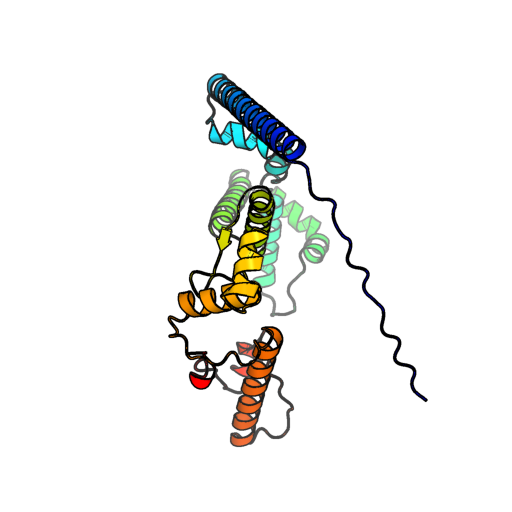.967 1.00 59.78 284 LEU A N 1
ATOM 2258 C CA . LEU A 1 284 ? 9.479 -28.486 3.878 1.00 59.78 284 LEU A CA 1
ATOM 2259 C C . LEU A 1 284 ? 10.207 -27.179 3.559 1.00 59.78 284 LEU A C 1
ATOM 2261 O O . LEU A 1 284 ? 9.858 -26.516 2.580 1.00 59.78 284 LEU A O 1
ATOM 2265 N N . LEU A 1 285 ? 11.197 -26.801 4.368 1.00 54.38 285 LEU A N 1
ATOM 2266 C CA . LEU A 1 285 ? 12.077 -25.695 4.033 1.00 54.38 285 LEU A CA 1
ATOM 2267 C C . LEU A 1 285 ? 13.107 -26.214 3.023 1.00 54.38 285 LEU A C 1
ATOM 2269 O O . LEU A 1 285 ? 13.757 -27.223 3.305 1.00 54.38 285 LEU A O 1
ATOM 2273 N N . PRO A 1 286 ? 13.241 -25.590 1.839 1.00 50.81 286 PRO A N 1
ATOM 2274 C CA . PRO A 1 286 ? 14.375 -25.881 0.979 1.00 50.81 286 PRO A CA 1
ATOM 2275 C C . PRO A 1 286 ? 15.635 -25.508 1.765 1.00 50.81 286 PRO A C 1
ATOM 2277 O O . PRO A 1 286 ? 15.805 -24.345 2.128 1.00 50.81 286 PRO A O 1
ATOM 2280 N N . VAL A 1 287 ? 16.443 -26.516 2.100 1.00 44.88 287 VAL A N 1
ATOM 2281 C CA . VAL A 1 287 ? 17.837 -26.311 2.513 1.00 44.88 287 VAL A CA 1
ATOM 2282 C C . VAL A 1 287 ? 18.589 -25.730 1.327 1.00 44.88 287 VAL A C 1
ATOM 2284 O O . VAL A 1 287 ? 18.358 -26.239 0.203 1.00 44.88 287 VAL A O 1
#